Protein AF-V9EJC8-F1 (afdb_monomer)

Solvent-accessible surface area (backbone atoms only — not comparable to full-atom values): 18444 Å² total; per-residue (Å²): 136,86,86,88,84,83,81,80,84,85,77,84,71,70,66,61,58,51,53,52,52,54,53,56,36,59,72,46,42,74,39,63,48,98,80,60,45,46,21,53,34,53,47,94,68,63,47,47,29,44,65,54,53,44,36,78,59,76,54,59,82,74,75,69,57,48,72,72,46,60,92,93,53,52,45,40,56,42,61,79,61,78,44,53,62,68,50,52,50,42,44,35,49,51,37,28,29,92,75,24,74,68,42,87,99,48,36,47,47,54,82,82,51,70,42,26,44,68,45,45,27,62,74,54,67,38,35,48,28,30,32,38,24,64,47,57,99,69,76,84,49,70,74,63,60,65,44,51,34,61,51,52,27,52,45,52,36,63,57,41,56,46,38,46,67,34,63,55,44,86,50,87,60,51,48,53,44,68,45,76,62,73,66,63,69,58,92,88,56,80,65,84,86,52,48,47,98,86,67,41,51,48,72,61,73,51,22,48,47,46,56,37,78,88,78,71,41,68,50,84,42,86,79,28,94,58,87,59,25,47,30,39,40,33,35,28,73,90,44,96,51,57,50,41,32,48,61,30,33,41,35,20,33,65,60,50,65,75,25,62,85,37,76,23,40,24,55,63,51,29,25,50,39,22,14,62,49,50,54,56,41,71,64,65,93,54,42,84,49,71,82,57,59,58,17,27,46,25,77,45,39,30,42,37,56,29,61,38,44,36,54,52,51,47,55,46,47,72,69,48,40,88,79,44,99,113

Secondary structure (DSSP, 8-state):
---PPPPPPPP--HHHHHHHHHHHHHHTTT-B-TT-PBEEEE-TTS-EEES-SEE-PPPPPP---EE-SPTTS---EE-SSSS-HHHHHHHIIIIISTT----TTT---TTS-S-SHHHHHHHTTSEEEEEEEEESSSPPPHHHHHHHHHHHHHHHHHHHTTTTTSTT---SS-EEEEEE---S-STT------B-TTS-B---GGGB--EETTTTEE---TT-SS--BSEEEEEESS-SSEEEETTEEEEEHHHHHHTTTSSEEHHHHHHHHHHTTPPP--SGGGSSSTTPPP-TTSTTS-SS--HHHHHHHHHHHHHHGGGS--

Sequence (326 aa):
MEPVDIIPLASSSSVDEHQQNEQQQQQQQGSKTAGGDVIRFVAEAGQPVVAFTGTNISSAEPTFGQIVSKSGECVVAKPVEYISEEHLDWVWQNRIGPSAKLKKDVNWNVMTNKNFFLDKFVHNNDSINYCVRWDTSTNLKKDIASKFKDVLERHYNKWNKWLEGYNCWPFRKLETSVTVRLDGRVSGQLYERNLDSDGVPQCPVECYRFYDHVNNMWSDTSACESEPFDVSFWLKEDIPYGYGYDWGQEVSLNDTMNNLYDEDILFIGHEIGHGFGLPDFYGLDSKPARDFPNSIMMAYSSSTITASDGWMLRRVLDHVKPRLKI

Mean predicted aligned error: 8.01 Å

Foldseek 3Di:
DDDDDDDDDDDDPPPVVVVVQVVQQVVQQQPADPLGFGFRGADPLGFTFGPALFAQRAADQADLAAFPDDPPAQTHHAHPDQAHPVQLVCCQCAAADPNHDDDPQFGYHLQLFQLFPLNVCLVVVQEFEEEEFEADPDFDDPVLQVLVQVQLQLLVQLLCSLCVSHRPPPDNGHGYHYDYDTQPPPPDDHDPQPADPVRTGDDDPLLEWGQDPVVRGIDDSVVPPDHRGSAYEYEHCPDCAKAAASRYIYGHNVQCVVNSPGSFRLRSSQRSLRSLRRGAQPHDVSGPHSPNGQASSPPSSDSHGHNSSSVSSSSSCVVCVVVSPD

Radius of gyration: 23.22 Å; Cα contacts (8 Å, |Δi|>4): 599; chains: 1; bounding box: 64×88×56 Å

Nearest PDB structures (foldseek):
  7f57-assembly1_D  TM=3.961E-01  e=7.049E+00  Rattus norvegicus
  8sri-assembly1_A  TM=4.183E-01  e=7.505E+00  Salpingoeca rosetta

Structure (mmCIF, N/CA/C/O backbone):
data_AF-V9EJC8-F1
#
_entry.id   AF-V9EJC8-F1
#
loop_
_atom_site.group_PDB
_atom_site.id
_atom_site.type_symbol
_atom_site.label_atom_id
_atom_site.label_alt_id
_atom_site.label_comp_id
_atom_site.label_asym_id
_atom_site.label_entity_id
_atom_site.label_seq_id
_atom_site.pdbx_PDB_ins_code
_atom_site.Cartn_x
_atom_site.Cartn_y
_atom_site.Cartn_z
_atom_site.occupancy
_atom_site.B_iso_or_equiv
_atom_site.auth_seq_id
_atom_site.auth_comp_id
_atom_site.auth_asym_id
_atom_site.auth_atom_id
_atom_site.pdbx_PDB_model_num
ATOM 1 N N . MET A 1 1 ? 38.020 62.247 -24.021 1.00 34.00 1 MET A N 1
ATOM 2 C CA . MET A 1 1 ? 36.732 62.535 -24.678 1.00 34.00 1 MET A CA 1
ATOM 3 C C . MET A 1 1 ? 36.105 61.196 -24.998 1.00 34.00 1 MET A C 1
ATOM 5 O O . MET A 1 1 ? 36.736 60.402 -25.678 1.00 34.00 1 MET A O 1
ATOM 9 N N . GLU A 1 2 ? 34.960 60.943 -24.378 1.00 38.88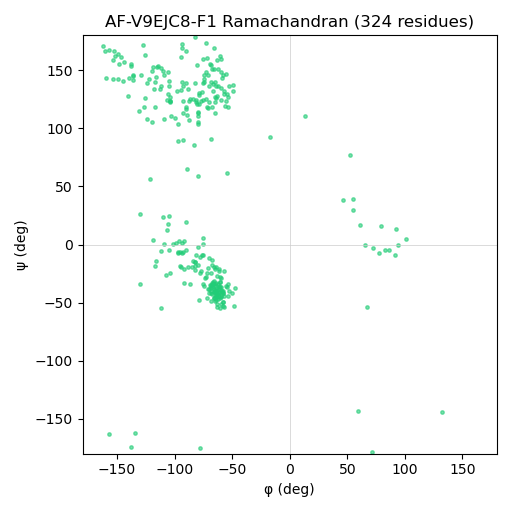 2 GLU A N 1
ATOM 10 C CA . GLU A 1 2 ? 34.064 59.787 -24.548 1.00 38.88 2 GLU A CA 1
ATOM 11 C C . GLU A 1 2 ? 33.523 59.667 -26.001 1.00 38.88 2 GLU A C 1
ATOM 13 O O . GLU A 1 2 ? 33.627 60.657 -26.734 1.00 38.88 2 GLU A O 1
ATOM 18 N N . PRO A 1 3 ? 32.995 58.500 -26.450 1.00 36.31 3 PRO A N 1
ATOM 19 C CA . PRO A 1 3 ? 31.643 58.078 -26.053 1.00 36.31 3 PRO A CA 1
ATOM 20 C C . PRO A 1 3 ? 31.438 56.595 -25.699 1.00 36.31 3 PRO A C 1
ATOM 22 O O . PRO A 1 3 ? 32.122 55.687 -26.163 1.00 36.31 3 PRO A O 1
ATOM 25 N N . VAL A 1 4 ? 30.423 56.436 -24.851 1.00 33.56 4 VAL A N 1
ATOM 26 C CA . VAL A 1 4 ? 29.694 55.243 -24.419 1.00 33.56 4 VAL A CA 1
ATOM 27 C C . VAL A 1 4 ? 28.896 54.648 -25.584 1.00 33.56 4 VAL A C 1
ATOM 29 O O . VAL A 1 4 ? 28.140 55.376 -26.226 1.00 33.56 4 VAL A O 1
ATOM 32 N N . ASP A 1 5 ? 29.001 53.333 -25.802 1.00 31.69 5 ASP A N 1
ATOM 33 C CA . ASP A 1 5 ? 28.103 52.588 -26.692 1.00 31.69 5 ASP A CA 1
ATOM 34 C C . ASP A 1 5 ? 26.940 51.953 -25.916 1.00 31.69 5 ASP A C 1
ATOM 36 O O . ASP A 1 5 ? 27.092 51.337 -24.859 1.00 31.69 5 ASP A O 1
ATOM 40 N N . ILE A 1 6 ? 25.756 52.158 -26.485 1.00 31.88 6 ILE A N 1
ATOM 41 C CA . ILE A 1 6 ? 24.424 51.814 -25.997 1.00 31.88 6 ILE A CA 1
ATOM 42 C C . ILE A 1 6 ? 24.143 50.335 -26.302 1.00 31.88 6 ILE A C 1
ATOM 44 O O . ILE A 1 6 ? 24.146 49.932 -27.463 1.00 31.88 6 ILE A O 1
ATOM 48 N N . ILE A 1 7 ? 23.833 49.530 -25.281 1.00 32.72 7 ILE A N 1
ATOM 49 C CA . ILE A 1 7 ? 23.243 48.193 -25.464 1.00 32.72 7 ILE A CA 1
ATOM 50 C C . ILE A 1 7 ? 21.728 48.370 -25.678 1.00 32.72 7 ILE A C 1
ATOM 52 O O . ILE A 1 7 ? 21.075 48.974 -24.821 1.00 32.72 7 ILE A O 1
ATOM 56 N N . PRO A 1 8 ? 21.135 47.871 -26.779 1.00 29.77 8 PRO A N 1
ATOM 57 C CA . PRO A 1 8 ? 19.694 47.937 -26.980 1.00 29.77 8 PRO A CA 1
ATOM 58 C C . PRO A 1 8 ? 18.970 46.926 -26.079 1.00 29.77 8 PRO A C 1
ATOM 60 O O . PRO A 1 8 ? 19.440 45.811 -25.854 1.00 29.77 8 PRO A O 1
ATOM 63 N N . LEU A 1 9 ? 17.806 47.343 -25.571 1.00 32.06 9 LEU A N 1
ATOM 64 C CA . LEU A 1 9 ? 16.879 46.524 -24.793 1.00 32.06 9 LEU A CA 1
ATOM 65 C C . LEU A 1 9 ? 16.517 45.231 -25.543 1.00 32.06 9 LEU A C 1
ATOM 67 O O . LEU A 1 9 ? 16.009 45.283 -26.663 1.00 32.06 9 LEU A O 1
ATOM 71 N N . ALA A 1 10 ? 16.694 44.085 -24.883 1.00 33.41 10 ALA A N 1
ATOM 72 C CA . ALA A 1 10 ? 16.081 42.830 -25.299 1.00 33.41 10 ALA A CA 1
ATOM 73 C C . ALA A 1 10 ? 14.566 42.890 -25.042 1.00 33.41 10 ALA A C 1
ATOM 75 O O . ALA A 1 10 ? 14.113 43.040 -23.906 1.00 33.41 10 ALA A O 1
ATOM 76 N N . SER A 1 11 ? 13.788 42.795 -26.119 1.00 33.53 11 SER A N 1
ATOM 77 C CA . SER A 1 11 ? 12.335 42.657 -26.103 1.00 33.53 11 SER A CA 1
ATOM 78 C C . SER A 1 11 ? 11.918 41.236 -25.707 1.00 33.53 11 SER A C 1
ATOM 80 O O . SER A 1 11 ? 12.331 40.271 -26.342 1.00 33.53 11 SER A O 1
ATOM 82 N N . SER A 1 12 ? 11.087 41.168 -24.665 1.00 48.06 12 SER A N 1
ATOM 83 C CA . SER A 1 12 ? 10.089 40.145 -24.304 1.00 48.06 12 SER A CA 1
ATOM 84 C C . SER A 1 12 ? 10.114 38.788 -25.034 1.00 48.06 12 SER A C 1
ATOM 86 O O . SER A 1 12 ? 9.647 38.687 -26.166 1.00 48.06 12 SER A O 1
ATOM 88 N N . SER A 1 13 ? 10.488 37.726 -24.312 1.00 46.38 13 SER A N 1
ATOM 89 C CA . SER A 1 13 ? 10.201 36.321 -24.664 1.00 46.38 13 SER A CA 1
ATOM 90 C C . SER A 1 13 ? 9.352 35.580 -23.616 1.00 46.38 13 SER A C 1
ATOM 92 O O . SER A 1 13 ? 9.096 34.393 -23.762 1.00 46.38 13 SER A O 1
ATOM 94 N N . SER A 1 14 ? 8.894 36.248 -22.551 1.00 48.78 14 SER A N 1
ATOM 95 C CA . SER A 1 14 ? 8.219 35.585 -21.422 1.00 48.78 14 SER A CA 1
ATOM 96 C C . SER A 1 14 ? 6.718 35.335 -21.616 1.00 48.78 14 SER A C 1
ATOM 98 O O . SER A 1 14 ? 6.125 34.583 -20.849 1.00 48.78 14 SER A O 1
ATOM 100 N N . VAL A 1 15 ? 6.084 35.965 -22.610 1.00 43.16 15 VAL A N 1
ATOM 101 C CA . VAL A 1 15 ? 4.629 35.854 -22.832 1.00 43.16 15 VAL A CA 1
ATOM 102 C C . VAL A 1 15 ? 4.281 34.639 -23.706 1.00 43.16 15 VAL A C 1
ATOM 104 O O . VAL A 1 15 ? 3.277 33.979 -23.447 1.00 43.16 15 VAL A O 1
ATOM 107 N N . ASP A 1 16 ? 5.134 34.286 -24.673 1.00 45.59 16 ASP A N 1
ATOM 108 C CA . ASP A 1 16 ? 4.898 33.158 -25.591 1.00 45.59 16 ASP A CA 1
ATOM 109 C C . ASP A 1 16 ? 5.103 31.786 -24.925 1.00 45.59 16 ASP A C 1
ATOM 111 O O . ASP A 1 16 ? 4.341 30.857 -25.188 1.00 45.59 16 ASP A O 1
ATOM 115 N N . GLU A 1 17 ? 6.070 31.645 -24.010 1.00 43.78 17 GLU A N 1
ATOM 116 C CA . GLU A 1 17 ? 6.277 30.391 -23.261 1.00 43.78 17 GLU A CA 1
ATOM 117 C C . GLU A 1 17 ? 5.132 30.106 -22.278 1.00 43.78 17 GLU A C 1
ATOM 119 O O . GLU A 1 17 ? 4.721 28.956 -22.114 1.00 43.78 17 GLU A O 1
ATOM 124 N N . HIS A 1 18 ? 4.566 31.145 -21.654 1.00 40.56 18 HIS A N 1
ATOM 125 C CA . HIS A 1 18 ? 3.390 30.997 -20.793 1.00 40.56 18 HIS A CA 1
ATOM 126 C C . HIS A 1 18 ? 2.145 30.591 -21.590 1.00 40.56 18 HIS A C 1
ATOM 128 O O . HIS A 1 18 ? 1.444 29.667 -21.183 1.00 40.56 18 HIS A O 1
ATOM 134 N N . GLN A 1 19 ? 1.910 31.193 -22.760 1.00 40.31 19 GLN A N 1
ATOM 135 C CA . GLN A 1 19 ? 0.769 30.827 -23.606 1.00 40.31 19 GLN A CA 1
ATOM 136 C C . GLN A 1 19 ? 0.901 29.421 -24.211 1.00 40.31 19 GLN A C 1
ATOM 138 O O . GLN A 1 19 ? -0.100 28.712 -24.325 1.00 40.31 19 GLN A O 1
ATOM 143 N N . GLN A 1 20 ? 2.114 28.974 -24.552 1.00 48.09 20 GLN A N 1
ATOM 144 C CA . GLN A 1 20 ? 2.349 27.600 -25.014 1.00 48.09 20 GLN A CA 1
ATOM 145 C C . GLN A 1 20 ? 2.141 26.563 -23.899 1.00 48.09 20 GLN A C 1
ATOM 147 O O . GLN A 1 20 ? 1.537 25.517 -24.150 1.00 48.09 20 GLN A O 1
ATOM 152 N N . ASN A 1 21 ? 2.571 26.860 -22.667 1.00 51.91 21 ASN A N 1
ATOM 153 C CA . ASN A 1 21 ? 2.316 25.997 -21.509 1.00 51.91 21 ASN A CA 1
ATOM 154 C C . ASN A 1 21 ? 0.822 25.920 -21.158 1.00 51.91 21 ASN A C 1
ATOM 156 O O . ASN A 1 21 ? 0.318 24.830 -20.887 1.00 51.91 21 ASN A O 1
ATOM 160 N N . GLU A 1 22 ? 0.090 27.035 -21.217 1.00 51.16 22 GLU A N 1
ATOM 161 C CA . GLU A 1 22 ? -1.363 27.045 -20.994 1.00 51.16 22 GLU A CA 1
ATOM 162 C C . GLU A 1 22 ? -2.122 26.263 -22.082 1.00 51.16 22 GLU A C 1
ATOM 164 O O . GLU A 1 22 ? -3.050 25.512 -21.773 1.00 51.16 22 GLU A O 1
ATOM 169 N N . GLN A 1 23 ? -1.698 26.359 -23.349 1.00 49.50 23 GLN A N 1
ATOM 170 C CA . GLN A 1 23 ? -2.295 25.596 -24.452 1.00 49.50 23 GLN A CA 1
ATOM 171 C C . GLN A 1 23 ? -2.021 24.085 -24.356 1.00 49.50 23 GLN A C 1
ATOM 173 O O . GLN A 1 23 ? -2.919 23.291 -24.645 1.00 49.50 23 GLN A O 1
ATOM 178 N N . GLN A 1 24 ? -0.830 23.659 -23.915 1.00 52.34 24 GLN A N 1
ATOM 179 C CA . GLN A 1 24 ? -0.533 22.236 -23.682 1.00 52.34 24 GLN A CA 1
ATOM 180 C C . GLN A 1 24 ? -1.281 21.671 -22.464 1.00 52.34 24 GLN A C 1
ATOM 182 O O . GLN A 1 24 ? -1.778 20.544 -22.529 1.00 52.34 24 GLN A O 1
ATOM 187 N N . GLN A 1 25 ? -1.423 22.447 -21.382 1.00 51.88 25 GLN A N 1
ATOM 188 C CA . GLN A 1 25 ? -2.207 22.044 -20.206 1.00 51.88 25 GLN A CA 1
ATOM 189 C C . GLN A 1 25 ? -3.703 21.888 -20.531 1.00 51.88 25 GLN A C 1
ATOM 191 O O . GLN A 1 25 ? -4.339 20.961 -20.028 1.00 51.88 25 GLN A O 1
ATOM 196 N N . GLN A 1 26 ? -4.256 22.730 -21.413 1.00 52.94 26 GLN A N 1
ATOM 197 C CA . GLN A 1 26 ? -5.648 22.621 -21.870 1.00 52.94 26 GLN A CA 1
ATOM 198 C C . GLN A 1 26 ? -5.887 21.455 -22.848 1.00 52.94 26 GLN A C 1
ATOM 200 O O . GLN A 1 26 ? -6.980 20.895 -22.862 1.00 52.94 26 GLN A O 1
ATOM 205 N N . GLN A 1 27 ? -4.891 21.039 -23.642 1.00 55.03 27 GLN A N 1
ATOM 206 C CA . GLN A 1 27 ? -5.069 19.992 -24.663 1.00 55.03 27 GLN A CA 1
ATOM 207 C C . GLN A 1 27 ? -5.252 18.567 -24.112 1.00 55.03 27 GLN A C 1
ATOM 209 O O . GLN A 1 27 ? -5.787 17.718 -24.824 1.00 55.03 27 GLN A O 1
ATOM 214 N N . GLN A 1 28 ? -4.841 18.281 -22.872 1.00 60.81 28 GLN A N 1
ATOM 215 C CA . GLN A 1 28 ? -4.972 16.938 -22.275 1.00 60.81 28 GLN A CA 1
ATOM 216 C C . GLN A 1 28 ? -6.094 16.818 -21.236 1.00 60.81 28 GLN A C 1
ATOM 218 O O . GLN A 1 28 ? -6.375 15.716 -20.757 1.00 60.81 28 GLN A O 1
ATOM 223 N N . GLN A 1 29 ? -6.772 17.914 -20.900 1.00 72.06 29 GLN A N 1
ATOM 224 C CA . GLN A 1 29 ? -7.899 17.885 -19.975 1.00 72.06 29 GLN A CA 1
ATOM 225 C C . GLN A 1 29 ? -9.058 17.060 -20.562 1.00 72.06 29 GLN A C 1
ATOM 227 O O . GLN A 1 29 ? -9.502 17.287 -21.684 1.00 72.06 29 GLN A O 1
ATOM 232 N N . GLY A 1 30 ? -9.537 16.070 -19.807 1.00 80.88 30 GLY A N 1
ATOM 233 C CA . GLY A 1 30 ? -10.576 15.132 -20.246 1.00 80.88 30 GLY A CA 1
ATOM 234 C C . GLY A 1 30 ? -10.072 13.949 -21.085 1.00 80.88 30 GLY A C 1
ATOM 235 O O . GLY A 1 30 ? -10.861 13.051 -21.385 1.00 80.88 30 GLY A O 1
ATOM 236 N N . SER A 1 31 ? -8.779 13.904 -21.432 1.00 90.94 31 SER A N 1
ATOM 237 C CA . SER A 1 31 ? -8.149 12.706 -22.006 1.00 90.94 31 SER A CA 1
ATOM 238 C C . SER A 1 31 ? -7.963 11.612 -20.943 1.00 90.94 31 SER A C 1
ATOM 240 O O . SER A 1 31 ? -8.262 11.831 -19.766 1.00 90.94 31 SER A O 1
ATOM 242 N N . LYS A 1 32 ? -7.519 10.414 -21.346 1.00 93.56 32 LYS A N 1
ATOM 243 C CA . LYS A 1 32 ? -7.333 9.279 -20.433 1.00 93.56 32 LYS A CA 1
ATOM 244 C C . LYS A 1 32 ? -5.874 8.847 -20.325 1.00 93.56 32 LYS A C 1
ATOM 246 O O . LYS A 1 32 ? -5.165 8.847 -21.330 1.00 93.56 32 LYS A O 1
ATOM 251 N N . THR A 1 33 ? -5.450 8.432 -19.131 1.00 92.12 33 THR A N 1
ATOM 252 C CA . THR A 1 33 ? -4.181 7.710 -18.937 1.00 92.12 33 THR A CA 1
ATOM 253 C C . THR A 1 33 ? -4.240 6.341 -19.627 1.00 92.12 33 THR A C 1
ATOM 255 O O . THR A 1 33 ? -5.313 5.866 -20.008 1.00 92.12 33 THR A O 1
ATOM 258 N N . ALA A 1 34 ? -3.098 5.655 -19.742 1.00 87.25 34 ALA A N 1
ATOM 259 C CA . ALA A 1 34 ? -3.071 4.261 -20.196 1.00 87.25 34 ALA A CA 1
ATOM 260 C C . ALA A 1 34 ? -3.884 3.322 -19.279 1.00 87.25 34 ALA A C 1
ATOM 262 O O . ALA A 1 34 ? -4.443 2.340 -19.757 1.00 87.25 34 ALA A O 1
ATOM 263 N N . GLY A 1 35 ? -3.987 3.657 -17.986 1.00 87.75 35 GLY A N 1
ATOM 264 C CA . GLY A 1 35 ? -4.845 2.967 -17.019 1.00 87.75 35 GLY A CA 1
ATOM 265 C C . GLY A 1 35 ? -6.331 3.301 -17.166 1.00 87.75 35 GLY A C 1
ATOM 266 O O . GLY A 1 35 ? -7.165 2.636 -16.574 1.00 87.75 35 GLY A O 1
ATOM 267 N N . GLY A 1 36 ? -6.690 4.292 -17.987 1.00 93.50 36 GLY A N 1
ATOM 268 C CA . GLY A 1 36 ? -8.073 4.692 -18.240 1.00 93.50 36 GLY A CA 1
ATOM 269 C C . GLY A 1 36 ? -8.583 5.827 -17.352 1.00 93.50 36 GLY A C 1
ATOM 270 O O . GLY A 1 36 ? -9.729 6.251 -17.543 1.00 93.50 36 GLY A O 1
ATOM 271 N N . ASP A 1 37 ? -7.763 6.345 -16.432 1.00 95.81 37 ASP A N 1
ATOM 272 C CA . ASP A 1 37 ? -8.121 7.477 -15.576 1.00 95.81 37 ASP A CA 1
ATOM 273 C C . ASP A 1 37 ? -8.386 8.719 -16.413 1.00 95.81 37 ASP A C 1
ATOM 275 O O . ASP A 1 37 ? -7.601 9.056 -17.297 1.00 95.81 37 ASP A O 1
ATOM 279 N N . VAL A 1 38 ? -9.450 9.450 -16.092 1.00 95.69 38 VAL A N 1
ATOM 280 C CA . VAL A 1 38 ? -9.694 10.758 -16.703 1.00 95.69 38 VAL A CA 1
ATOM 281 C C . VAL A 1 38 ? -8.697 11.768 -16.141 1.00 95.69 38 VAL A C 1
ATOM 283 O O . VAL A 1 38 ? -8.612 11.960 -14.929 1.00 95.69 38 VAL A O 1
ATOM 286 N N . ILE A 1 39 ? -7.968 12.439 -17.027 1.00 95.44 39 ILE A N 1
ATOM 287 C CA . ILE A 1 39 ? -6.964 13.443 -16.684 1.00 95.44 39 ILE A CA 1
ATOM 288 C C . ILE A 1 39 ? -7.654 14.791 -16.463 1.00 95.44 39 ILE A C 1
ATOM 290 O O . ILE A 1 39 ? -8.361 15.303 -17.335 1.00 95.44 39 ILE A O 1
ATOM 294 N N . ARG A 1 40 ? -7.429 15.393 -15.294 1.00 94.94 40 ARG A N 1
ATOM 295 C CA . ARG A 1 40 ? -7.863 16.756 -14.968 1.00 94.94 40 ARG A CA 1
ATOM 296 C C . ARG A 1 40 ? -6.937 17.795 -15.581 1.00 94.94 40 ARG A C 1
ATOM 298 O O . ARG A 1 40 ? -7.417 18.763 -16.155 1.00 94.94 40 ARG A O 1
ATOM 305 N N . PHE A 1 41 ? -5.634 17.607 -15.416 1.00 93.44 41 PHE A N 1
ATOM 306 C CA . PHE A 1 41 ? -4.576 18.429 -16.001 1.00 93.44 41 PHE A CA 1
ATOM 307 C C . PHE A 1 41 ? -3.250 17.661 -15.956 1.00 93.44 41 PHE A C 1
ATOM 309 O O . PHE A 1 41 ? -3.156 16.615 -15.315 1.00 93.44 41 PHE A O 1
ATOM 316 N N . VAL A 1 42 ? -2.221 18.183 -16.618 1.00 89.06 42 VAL A N 1
ATOM 317 C CA . VAL A 1 42 ? -0.845 17.681 -16.509 1.00 89.06 42 VAL A CA 1
ATOM 318 C C . VAL A 1 42 ? -0.042 18.681 -15.696 1.00 89.06 42 VAL A C 1
ATOM 320 O O . VAL A 1 42 ? -0.022 19.871 -16.008 1.00 89.06 42 VAL A O 1
ATOM 323 N N . ALA A 1 43 ? 0.583 18.213 -14.625 1.00 86.69 43 ALA A N 1
ATOM 324 C CA . ALA A 1 43 ? 1.413 19.050 -13.778 1.00 86.69 43 ALA A CA 1
ATOM 325 C C . ALA A 1 43 ? 2.728 19.423 -14.483 1.00 86.69 43 ALA A C 1
ATOM 327 O O . ALA A 1 43 ? 3.179 18.738 -15.398 1.00 86.69 43 ALA A O 1
ATOM 328 N N . GLU A 1 44 ? 3.392 20.482 -14.017 1.00 81.38 44 GLU A N 1
ATOM 329 C CA . GLU A 1 44 ? 4.622 21.015 -14.629 1.00 81.38 44 GLU A CA 1
ATOM 330 C C . GLU A 1 44 ? 5.740 19.967 -14.775 1.00 81.38 44 GLU A C 1
ATOM 332 O O . GLU A 1 44 ? 6.455 19.930 -15.779 1.00 81.38 44 GLU A O 1
ATOM 337 N N . ALA A 1 45 ? 5.844 19.058 -13.804 1.00 79.19 45 ALA A N 1
ATOM 338 C CA . ALA A 1 45 ? 6.797 17.951 -13.814 1.00 79.19 45 ALA A CA 1
ATOM 339 C C . ALA A 1 45 ? 6.416 16.803 -14.779 1.00 79.19 45 ALA A C 1
ATOM 341 O O . ALA A 1 45 ? 7.123 15.802 -14.841 1.00 79.19 45 ALA A O 1
ATOM 342 N N . GLY A 1 46 ? 5.351 16.958 -15.572 1.00 80.69 46 GLY A N 1
ATOM 343 C CA . GLY A 1 46 ? 4.949 16.053 -16.651 1.00 80.69 46 GLY A CA 1
ATOM 344 C C . GLY A 1 46 ? 3.969 14.953 -16.248 1.00 80.69 46 GLY A C 1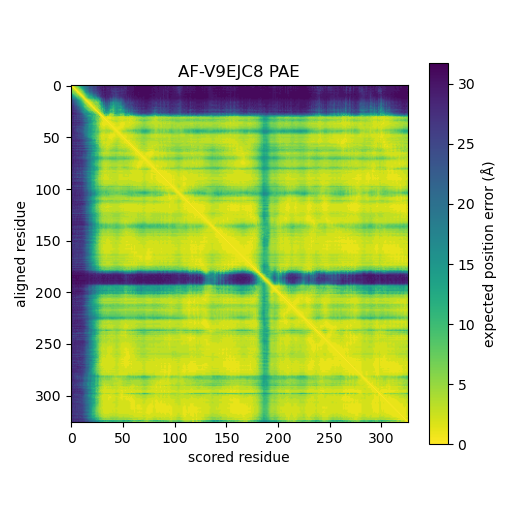
ATOM 345 O O . GLY A 1 46 ? 3.441 14.284 -17.131 1.00 80.69 46 GLY A O 1
ATOM 346 N N . GLN A 1 47 ? 3.689 14.770 -14.953 1.00 87.50 47 GLN A N 1
ATOM 347 C CA . GLN A 1 47 ? 2.714 13.768 -14.523 1.00 87.50 47 GLN A CA 1
ATOM 348 C C . GLN A 1 47 ? 1.269 14.211 -14.794 1.00 87.50 47 GLN A C 1
ATOM 350 O O . GLN A 1 47 ? 0.931 15.375 -14.542 1.00 87.50 47 GLN A O 1
ATOM 355 N N . PRO A 1 48 ? 0.388 13.301 -15.245 1.00 91.75 48 PRO A N 1
ATOM 356 C CA . PRO A 1 48 ? -1.038 13.568 -15.233 1.00 91.75 48 PRO A CA 1
ATOM 357 C C . PRO A 1 48 ? -1.533 13.690 -13.791 1.00 91.75 48 PRO A C 1
ATOM 359 O O . PRO A 1 48 ? -0.986 13.084 -12.873 1.00 91.75 48 PRO A O 1
ATOM 362 N N . VAL A 1 49 ? -2.582 14.478 -13.608 1.00 93.88 49 VAL A N 1
ATOM 363 C CA . VAL A 1 49 ? -3.348 14.576 -12.369 1.00 93.88 49 VAL A CA 1
ATOM 364 C C . VAL A 1 49 ? -4.759 14.112 -12.685 1.00 93.88 49 VAL A C 1
ATOM 366 O O . VAL A 1 49 ? -5.427 14.700 -13.538 1.00 93.88 49 VAL A O 1
ATOM 369 N N . VAL A 1 50 ? -5.205 13.040 -12.036 1.00 95.56 50 VAL A N 1
ATOM 370 C CA . VAL A 1 50 ? -6.522 12.436 -12.252 1.00 95.56 50 VAL A CA 1
ATOM 371 C C . VAL A 1 50 ? -7.649 13.355 -11.779 1.00 95.56 50 VAL A C 1
ATOM 373 O O . VAL A 1 50 ? -7.493 14.172 -10.870 1.00 95.56 50 VAL A O 1
ATOM 376 N N . ALA A 1 51 ? -8.807 13.238 -12.423 1.00 95.25 51 ALA A N 1
ATOM 377 C CA . ALA A 1 51 ? -9.998 14.022 -12.105 1.00 95.25 51 ALA A CA 1
ATOM 378 C C . ALA A 1 51 ? -10.750 13.523 -10.868 1.00 95.25 51 ALA A C 1
ATOM 380 O O . ALA A 1 51 ? -11.446 14.317 -10.236 1.00 95.25 51 ALA A O 1
ATOM 381 N N . PHE A 1 52 ? -10.595 12.244 -10.524 1.00 95.25 52 PHE A N 1
ATOM 382 C CA . PHE A 1 52 ? -11.330 11.581 -9.453 1.00 95.25 52 PHE A CA 1
ATOM 383 C C . PHE A 1 52 ? -10.392 10.714 -8.617 1.00 95.25 52 PHE A C 1
ATOM 385 O O . PHE A 1 52 ? -9.448 10.128 -9.144 1.00 95.25 52 PHE A O 1
ATOM 392 N N . THR A 1 53 ? -10.663 10.646 -7.318 1.00 95.62 53 THR A N 1
ATOM 393 C CA . THR A 1 53 ? -9.933 9.816 -6.351 1.00 95.62 53 THR A CA 1
ATOM 394 C C . THR A 1 53 ? -10.610 8.465 -6.112 1.00 95.62 53 THR A C 1
ATOM 396 O O . THR A 1 53 ? -9.944 7.542 -5.657 1.00 95.62 53 THR A O 1
ATOM 399 N N . GLY A 1 54 ? -11.895 8.331 -6.459 1.00 96.88 54 GLY A N 1
ATOM 400 C CA . GLY A 1 54 ? -12.628 7.065 -6.523 1.00 96.88 54 GLY A CA 1
ATOM 401 C C . GLY A 1 54 ? -12.850 6.605 -7.961 1.00 96.88 54 GLY A C 1
ATOM 402 O O . GLY A 1 54 ? -13.103 7.428 -8.850 1.00 96.88 54 GLY A O 1
ATOM 403 N N . THR A 1 55 ? -12.738 5.299 -8.212 1.00 96.94 55 THR A N 1
ATOM 404 C CA . THR A 1 55 ? -12.980 4.723 -9.541 1.00 96.94 55 THR A CA 1
ATOM 405 C C . THR A 1 55 ? -13.417 3.256 -9.501 1.00 96.94 55 THR A C 1
ATOM 407 O O . THR A 1 55 ? -13.138 2.526 -8.556 1.00 96.94 55 THR A O 1
ATOM 410 N N . ASN A 1 56 ? -14.062 2.805 -10.580 1.00 97.06 56 ASN A N 1
ATOM 411 C CA . ASN A 1 56 ? -14.375 1.392 -10.846 1.00 97.06 56 ASN A CA 1
ATOM 412 C C . ASN A 1 56 ? -13.550 0.835 -12.020 1.00 97.06 56 ASN A C 1
ATOM 414 O O . ASN A 1 56 ? -13.973 -0.075 -12.730 1.00 97.06 56 ASN A O 1
ATOM 418 N N . ILE A 1 57 ? -12.407 1.464 -12.291 1.00 95.44 57 ILE A N 1
ATOM 419 C CA . ILE A 1 57 ? -11.412 0.972 -13.239 1.00 95.44 57 ILE A CA 1
ATOM 420 C C . ILE A 1 57 ? -10.613 -0.118 -12.532 1.00 95.44 57 ILE A C 1
ATOM 422 O O . ILE A 1 57 ? -10.103 0.108 -11.444 1.00 95.44 57 ILE A O 1
ATOM 426 N N . SER A 1 58 ? -10.448 -1.276 -13.162 1.00 94.94 58 SER A N 1
ATOM 427 C CA . SER A 1 58 ? -9.624 -2.339 -12.590 1.00 94.94 58 SER A CA 1
ATOM 428 C C . SER A 1 58 ? -8.140 -1.957 -12.570 1.00 94.94 58 SER A C 1
ATOM 430 O O . SER A 1 58 ? -7.613 -1.408 -13.539 1.00 94.94 58 SER A O 1
ATOM 432 N N . SER A 1 59 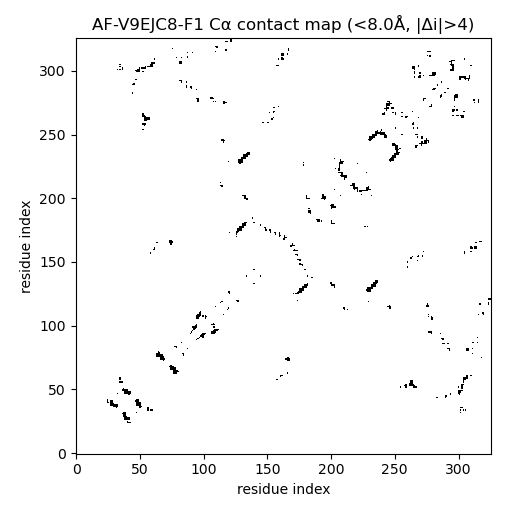? -7.452 -2.307 -11.480 1.00 94.81 59 SER A N 1
ATOM 433 C CA . SER A 1 59 ? -5.989 -2.202 -11.381 1.00 94.81 59 SER A CA 1
ATOM 434 C C . SER A 1 59 ? -5.277 -3.051 -12.443 1.00 94.81 59 SER A C 1
ATOM 436 O O . SER A 1 59 ? -5.845 -4.000 -12.987 1.00 94.81 59 SER A O 1
ATOM 438 N N . ALA A 1 60 ? -4.012 -2.729 -12.719 1.00 93.06 60 ALA A N 1
ATOM 439 C CA . ALA A 1 60 ? -3.223 -3.445 -13.717 1.00 93.06 60 ALA A CA 1
ATOM 440 C C . ALA A 1 60 ? -3.076 -4.938 -13.370 1.00 93.06 60 ALA A C 1
ATOM 442 O O . ALA A 1 60 ? -2.742 -5.296 -12.238 1.00 93.06 60 ALA A O 1
ATOM 443 N N . GLU A 1 61 ? -3.275 -5.807 -14.364 1.00 92.62 61 GLU A N 1
ATOM 444 C CA . GLU A 1 61 ? -3.089 -7.249 -14.197 1.00 92.62 61 GLU A CA 1
ATOM 445 C C . GLU A 1 61 ? -1.590 -7.615 -14.258 1.00 92.62 61 GLU A C 1
ATOM 447 O O . GLU A 1 61 ? -0.900 -7.215 -15.204 1.00 92.62 61 GLU A O 1
ATOM 452 N N . PRO A 1 62 ? -1.051 -8.360 -13.272 1.00 93.94 62 PRO A N 1
ATOM 453 C CA . PRO A 1 62 ? 0.377 -8.650 -13.204 1.00 93.94 62 PRO A CA 1
ATOM 454 C C . PRO A 1 62 ? 0.885 -9.537 -14.344 1.00 93.94 62 PRO A C 1
ATOM 456 O O . PRO A 1 62 ? 0.319 -10.587 -14.647 1.00 93.94 62 PRO A O 1
ATOM 459 N N . THR A 1 63 ? 2.053 -9.193 -14.888 1.00 91.94 63 THR A N 1
ATOM 460 C CA . THR A 1 63 ? 2.858 -10.090 -15.732 1.00 91.94 63 THR A CA 1
ATOM 461 C C . THR A 1 63 ? 4.139 -10.475 -14.996 1.00 91.94 63 THR A C 1
ATOM 463 O O . THR A 1 63 ? 4.626 -9.729 -14.144 1.00 91.94 63 THR A O 1
ATOM 466 N N . PHE A 1 64 ? 4.708 -11.652 -15.273 1.00 91.94 64 PHE A N 1
ATOM 467 C CA . PHE A 1 64 ? 5.999 -12.042 -14.688 1.00 91.94 64 PHE A CA 1
ATOM 468 C C . PHE A 1 64 ? 7.192 -11.380 -15.383 1.00 91.94 64 PHE A C 1
ATOM 470 O O . PHE A 1 64 ? 8.284 -11.453 -14.851 1.00 91.94 64 PHE A O 1
ATOM 477 N N . GLY A 1 65 ? 7.026 -10.724 -16.533 1.00 94.75 65 GLY A N 1
ATOM 478 C CA . GLY A 1 65 ? 8.156 -10.195 -17.300 1.00 94.75 65 GLY A CA 1
ATOM 479 C C . GLY A 1 65 ? 9.149 -11.290 -17.719 1.00 94.75 65 GLY A C 1
ATOM 480 O O . GLY A 1 65 ? 8.756 -12.411 -18.047 1.00 94.75 65 GLY A O 1
ATOM 481 N N . GLN A 1 66 ? 10.444 -10.972 -17.718 1.00 97.12 66 GLN A N 1
ATOM 482 C CA . GLN A 1 66 ? 11.506 -11.922 -18.049 1.00 97.12 66 GLN A CA 1
ATOM 483 C C . GLN A 1 66 ? 11.944 -12.685 -16.797 1.00 97.12 66 GLN A C 1
ATOM 485 O O . GLN A 1 66 ? 12.648 -12.135 -15.952 1.00 97.12 66 GLN A O 1
ATOM 490 N N . ILE A 1 67 ? 11.576 -13.964 -16.696 1.00 97.56 67 ILE A N 1
ATOM 491 C CA . ILE A 1 67 ? 12.030 -14.846 -15.611 1.00 97.56 67 ILE A CA 1
ATOM 492 C C . ILE A 1 67 ? 13.553 -15.019 -15.690 1.00 97.56 67 ILE A C 1
ATOM 494 O O . ILE A 1 67 ? 14.089 -15.383 -16.737 1.00 97.56 67 ILE A O 1
ATOM 498 N N . VAL A 1 68 ? 14.237 -14.771 -14.571 1.00 97.12 68 VAL A N 1
ATOM 499 C CA . VAL A 1 68 ? 15.700 -14.891 -14.432 1.00 97.12 68 VAL A CA 1
ATOM 500 C C . VAL A 1 68 ? 16.131 -15.963 -13.428 1.00 97.12 68 VAL A C 1
ATOM 502 O O . VAL A 1 68 ? 17.298 -16.349 -13.411 1.00 97.12 68 VAL A O 1
ATOM 505 N N . SER A 1 69 ? 15.210 -16.458 -12.599 1.00 97.38 69 SER A N 1
ATOM 506 C CA . SER A 1 69 ? 15.448 -17.594 -11.703 1.00 97.38 69 SER A CA 1
ATOM 507 C C . SER A 1 69 ? 15.628 -18.903 -12.476 1.00 97.38 69 SER A C 1
ATOM 509 O O . SER A 1 69 ? 15.089 -19.074 -13.575 1.00 97.38 69 SER A O 1
ATOM 511 N N . LYS A 1 70 ? 16.346 -19.871 -11.895 1.00 96.81 70 LYS A N 1
ATOM 512 C CA . LYS A 1 70 ? 16.504 -21.192 -12.520 1.00 96.81 70 LYS A CA 1
ATOM 513 C C . LYS A 1 70 ? 15.228 -22.019 -12.372 1.00 96.81 70 LYS A C 1
ATOM 515 O O . LYS A 1 70 ? 14.404 -21.793 -11.489 1.00 96.81 70 LYS A O 1
ATOM 520 N N . SER A 1 71 ? 15.083 -23.029 -13.228 1.00 94.75 71 SER A N 1
ATOM 521 C CA . SER A 1 71 ? 13.992 -24.001 -13.113 1.00 94.75 71 SER A CA 1
ATOM 522 C C . SER A 1 71 ? 14.015 -24.687 -11.743 1.00 94.75 71 SER A C 1
ATOM 524 O O . SER A 1 71 ? 15.048 -25.218 -11.340 1.00 94.75 71 SER A O 1
ATOM 526 N N . GLY A 1 72 ? 12.867 -24.717 -11.063 1.00 93.69 72 GLY A N 1
ATOM 527 C CA . GLY A 1 72 ? 12.716 -25.311 -9.729 1.00 93.69 72 GLY A CA 1
ATOM 528 C C . GLY A 1 72 ? 13.041 -24.371 -8.562 1.00 93.69 72 GLY A C 1
ATOM 529 O O . GLY A 1 72 ? 12.828 -24.757 -7.417 1.00 93.69 72 GLY A O 1
ATOM 530 N N . GLU A 1 73 ? 13.516 -23.152 -8.829 1.00 95.88 73 GLU A N 1
ATOM 531 C CA . GLU A 1 73 ? 13.689 -22.103 -7.820 1.00 95.88 73 GLU A CA 1
ATOM 532 C C . GLU A 1 73 ? 12.451 -21.190 -7.752 1.00 95.88 73 GLU A C 1
ATOM 534 O O . GLU A 1 73 ? 11.567 -21.229 -8.612 1.00 95.88 73 GLU A O 1
ATOM 539 N N . CYS A 1 74 ? 12.394 -20.344 -6.722 1.00 96.81 74 CYS A N 1
ATOM 540 C CA . CYS A 1 74 ? 11.391 -19.289 -6.618 1.00 96.81 74 CYS A CA 1
ATOM 541 C C . CYS A 1 74 ? 11.448 -18.362 -7.833 1.00 96.81 74 CYS A C 1
ATOM 543 O O . CYS A 1 74 ? 12.528 -17.893 -8.189 1.00 96.81 74 CYS A O 1
ATOM 545 N N . VAL A 1 75 ? 10.292 -18.065 -8.435 1.00 96.88 75 VAL A N 1
ATOM 546 C CA . VAL A 1 75 ? 10.222 -17.224 -9.636 1.00 96.88 75 VAL A CA 1
ATOM 547 C C . VAL A 1 75 ? 10.673 -15.806 -9.311 1.00 96.88 75 VAL A C 1
ATOM 549 O O . VAL A 1 75 ? 9.988 -15.089 -8.594 1.00 96.88 75 VAL A O 1
ATOM 552 N N . VAL A 1 76 ? 11.802 -15.389 -9.866 1.00 97.12 76 VAL A N 1
ATOM 553 C CA . VAL A 1 76 ? 12.279 -14.001 -9.818 1.00 97.12 76 VAL A CA 1
ATOM 554 C C . VAL A 1 76 ? 12.446 -13.529 -11.248 1.00 97.12 76 VAL A C 1
ATOM 556 O O . VAL A 1 76 ? 12.837 -14.307 -12.126 1.00 97.12 76 VAL A O 1
ATOM 559 N N . ALA A 1 77 ? 12.117 -12.269 -11.502 1.00 97.06 77 ALA A N 1
ATOM 560 C CA . ALA A 1 77 ? 12.026 -11.763 -12.856 1.00 97.06 77 ALA A CA 1
ATOM 561 C C . ALA A 1 77 ? 12.371 -10.282 -12.964 1.00 97.06 77 ALA A C 1
ATOM 563 O O . ALA A 1 77 ? 12.393 -9.553 -11.976 1.00 97.06 77 ALA A O 1
ATOM 564 N N . LYS A 1 78 ? 12.626 -9.851 -14.198 1.00 97.00 78 LYS A N 1
ATOM 565 C CA . LYS A 1 78 ? 12.880 -8.459 -14.564 1.00 97.00 78 LYS A CA 1
ATOM 566 C C . LYS A 1 78 ? 11.705 -7.897 -15.363 1.00 97.00 78 LYS A C 1
ATOM 568 O O . LYS A 1 78 ? 11.109 -8.643 -16.153 1.00 97.00 78 LYS A O 1
ATOM 573 N N . PRO A 1 79 ? 11.376 -6.605 -15.208 1.00 96.56 79 PRO A N 1
ATOM 574 C CA . PRO A 1 79 ? 10.370 -5.981 -16.051 1.00 96.56 79 PRO A CA 1
ATOM 575 C C . PRO A 1 79 ? 10.851 -5.932 -17.506 1.00 96.56 79 PRO A C 1
ATOM 577 O O . PRO A 1 79 ? 12.018 -5.659 -17.780 1.00 96.56 79 PRO A O 1
ATOM 580 N N . VAL A 1 80 ? 9.937 -6.195 -18.441 1.00 94.50 80 VAL A N 1
ATOM 581 C CA . VAL A 1 80 ? 10.153 -6.016 -19.895 1.00 94.50 80 VAL A CA 1
ATOM 582 C C . VAL A 1 80 ? 9.295 -4.886 -20.470 1.00 94.50 80 VAL A C 1
ATOM 584 O O . VAL A 1 80 ? 9.419 -4.536 -21.638 1.00 94.50 80 VAL A O 1
ATOM 587 N N . GLU A 1 81 ? 8.421 -4.326 -19.639 1.00 91.31 81 GLU A N 1
ATOM 588 C CA . GLU A 1 81 ? 7.441 -3.293 -19.951 1.00 91.31 81 GLU A CA 1
ATOM 589 C C . GLU A 1 81 ? 7.135 -2.480 -18.682 1.00 91.31 81 GLU A C 1
ATOM 591 O O . GLU A 1 81 ? 7.476 -2.886 -17.567 1.00 91.31 81 GLU A O 1
ATOM 596 N N . TYR A 1 82 ? 6.471 -1.338 -18.869 1.00 91.25 82 TYR A N 1
ATOM 597 C CA . TYR A 1 82 ? 6.021 -0.381 -17.848 1.00 91.25 82 TYR A CA 1
ATOM 598 C C . TYR A 1 82 ? 7.118 0.374 -17.102 1.00 91.25 82 TYR A C 1
ATOM 600 O O . TYR A 1 82 ? 7.062 1.593 -17.086 1.00 91.25 82 TYR A O 1
ATOM 608 N N . ILE A 1 83 ? 8.099 -0.304 -16.505 1.00 95.56 83 ILE A N 1
ATOM 609 C CA . ILE A 1 83 ? 9.201 0.312 -15.753 1.00 95.56 83 ILE A CA 1
ATOM 610 C C . ILE A 1 83 ? 10.530 -0.353 -16.117 1.00 95.56 83 ILE A C 1
ATOM 612 O O . ILE A 1 83 ? 10.590 -1.561 -16.324 1.00 95.56 83 ILE A O 1
ATOM 616 N N . SER A 1 84 ? 11.611 0.422 -16.212 1.00 96.56 84 SER A N 1
ATOM 617 C CA . SER A 1 84 ? 12.944 -0.126 -16.471 1.00 96.56 84 SER A CA 1
ATOM 618 C C . SER A 1 84 ? 13.582 -0.677 -15.192 1.00 96.56 84 SER A C 1
ATOM 620 O O . SER A 1 84 ? 13.298 -0.224 -14.080 1.00 96.56 84 SER A O 1
ATOM 622 N N . GLU A 1 85 ? 14.498 -1.633 -15.346 1.00 96.38 85 GLU A N 1
ATOM 623 C CA . GLU A 1 85 ? 15.319 -2.106 -14.226 1.00 96.38 85 GLU A CA 1
ATOM 624 C C . GLU A 1 85 ? 16.159 -0.966 -13.629 1.00 96.38 85 GLU A C 1
ATOM 626 O O . GLU A 1 85 ? 16.262 -0.866 -12.412 1.00 96.38 85 GLU A O 1
ATOM 631 N N . GLU A 1 86 ? 16.654 -0.047 -14.464 1.00 96.94 86 GLU A N 1
ATOM 632 C CA . GLU A 1 86 ? 17.376 1.153 -14.025 1.00 96.94 86 GLU A CA 1
ATOM 633 C C . GLU A 1 86 ? 16.524 2.043 -13.109 1.00 96.94 86 GLU A C 1
ATOM 635 O O . GLU A 1 86 ? 16.997 2.480 -12.061 1.00 96.94 86 GLU A O 1
ATOM 640 N N . HIS A 1 87 ? 15.250 2.271 -13.446 1.00 97.31 87 HIS A N 1
ATOM 641 C CA . HIS A 1 87 ? 14.340 3.029 -12.588 1.00 97.31 87 HIS A CA 1
ATOM 642 C C . HIS A 1 87 ? 14.097 2.315 -11.253 1.00 97.31 87 HIS A C 1
ATOM 644 O O . HIS A 1 87 ? 14.151 2.958 -10.204 1.00 97.31 87 HIS A O 1
ATOM 650 N N . LEU A 1 88 ? 13.883 0.994 -11.259 1.00 97.38 88 LEU A N 1
ATOM 651 C CA . LEU A 1 88 ? 13.723 0.218 -10.022 1.00 97.38 88 LEU A CA 1
ATOM 652 C C . LEU A 1 88 ? 14.990 0.244 -9.155 1.00 97.38 88 LEU A C 1
ATOM 654 O O . LEU A 1 88 ? 14.905 0.380 -7.932 1.00 97.38 88 LEU A O 1
ATOM 658 N N . ASP A 1 89 ? 16.164 0.113 -9.773 1.00 97.19 89 ASP A N 1
ATOM 659 C CA . ASP A 1 89 ? 17.462 0.171 -9.099 1.00 97.19 89 ASP A CA 1
ATOM 660 C C . ASP A 1 89 ? 17.698 1.553 -8.501 1.00 97.19 89 ASP A C 1
ATOM 662 O O . ASP A 1 89 ? 18.134 1.661 -7.355 1.00 97.19 89 ASP A O 1
ATOM 666 N N . TRP A 1 90 ? 17.342 2.611 -9.227 1.00 97.25 90 TRP A N 1
ATOM 667 C CA . TRP A 1 90 ? 17.426 3.973 -8.724 1.00 97.25 90 TRP A CA 1
ATOM 668 C C . TRP A 1 90 ? 16.512 4.183 -7.517 1.00 97.25 90 TRP A C 1
ATOM 670 O O . TRP A 1 90 ? 16.971 4.719 -6.506 1.00 97.25 90 TRP A O 1
ATOM 680 N N . VAL A 1 91 ? 15.250 3.734 -7.577 1.00 97.19 91 VAL A N 1
ATOM 681 C CA . VAL A 1 91 ? 14.312 3.828 -6.443 1.00 97.19 91 VAL A CA 1
ATOM 682 C C . VAL A 1 91 ? 14.873 3.077 -5.241 1.00 97.19 91 VAL A C 1
ATOM 684 O O . VAL A 1 91 ? 14.905 3.618 -4.134 1.00 97.19 91 VAL A O 1
ATOM 687 N N . TRP A 1 92 ? 15.394 1.868 -5.454 1.00 97.62 92 TRP A N 1
ATOM 688 C CA . TRP A 1 92 ? 16.050 1.103 -4.401 1.00 97.62 92 TRP A CA 1
ATOM 689 C C . TRP A 1 92 ? 17.230 1.869 -3.790 1.00 97.62 92 TRP A C 1
ATOM 691 O O . TRP A 1 92 ? 17.273 2.084 -2.585 1.00 97.62 92 TRP A O 1
ATOM 701 N N . GLN A 1 93 ? 18.172 2.342 -4.600 1.00 96.44 93 GLN A N 1
ATOM 702 C CA . GLN A 1 93 ? 19.400 2.974 -4.111 1.00 96.44 93 GLN A CA 1
ATOM 703 C C . GLN A 1 93 ? 19.161 4.335 -3.450 1.00 96.44 93 GLN A C 1
ATOM 705 O O . GLN A 1 93 ? 19.852 4.677 -2.492 1.00 96.44 93 GLN A O 1
ATOM 710 N N . ASN A 1 94 ? 18.197 5.112 -3.949 1.00 95.44 94 ASN A N 1
ATOM 711 C CA . ASN A 1 94 ? 18.022 6.510 -3.556 1.00 95.44 94 ASN A CA 1
ATOM 712 C C . ASN A 1 94 ? 16.859 6.731 -2.596 1.00 95.44 94 ASN A C 1
ATOM 714 O O . ASN A 1 94 ? 16.877 7.714 -1.853 1.00 95.44 94 ASN A O 1
ATOM 718 N N . ARG A 1 95 ? 15.856 5.847 -2.594 1.00 95.75 95 ARG A N 1
ATOM 719 C CA . ARG A 1 95 ? 14.635 6.045 -1.809 1.00 95.75 95 ARG A CA 1
ATOM 720 C C . ARG A 1 95 ? 14.510 5.050 -0.667 1.00 95.75 95 ARG A C 1
ATOM 722 O O . ARG A 1 95 ? 14.381 5.513 0.460 1.00 95.75 95 ARG A O 1
ATOM 729 N N . ILE A 1 96 ? 14.586 3.744 -0.936 1.00 96.56 96 ILE A N 1
ATOM 730 C CA . ILE A 1 96 ? 14.135 2.725 0.034 1.00 96.56 96 ILE A CA 1
ATOM 731 C C . ILE A 1 96 ? 15.193 1.764 0.582 1.00 96.56 96 ILE A C 1
ATOM 733 O O . ILE A 1 96 ? 14.973 1.112 1.600 1.00 96.56 96 ILE A O 1
ATOM 737 N N . GLY A 1 97 ? 16.333 1.640 -0.082 1.00 96.56 97 GLY A N 1
ATOM 738 C CA . GLY A 1 97 ? 17.375 0.678 0.255 1.00 96.56 97 GLY A CA 1
ATOM 739 C C . GLY A 1 97 ? 18.310 1.142 1.376 1.00 96.56 97 GLY A C 1
ATOM 740 O O . GLY A 1 97 ? 18.226 2.272 1.862 1.00 96.56 97 GLY A O 1
ATOM 741 N N . PRO A 1 98 ? 19.280 0.295 1.763 1.00 95.56 98 PRO A N 1
ATOM 742 C CA . PRO A 1 98 ? 20.167 0.550 2.899 1.00 95.56 98 PRO A CA 1
ATOM 743 C C . PRO A 1 98 ? 21.099 1.755 2.731 1.00 95.56 98 PRO A C 1
ATOM 745 O O . PRO A 1 98 ? 21.603 2.284 3.718 1.00 95.56 98 PRO A O 1
ATOM 748 N N . SER A 1 99 ? 21.339 2.182 1.492 1.00 93.25 99 SER A N 1
ATOM 749 C CA . SER A 1 99 ? 22.199 3.323 1.161 1.00 93.25 99 SER A CA 1
ATOM 750 C C . SER A 1 99 ? 21.415 4.600 0.842 1.00 93.25 99 SER A C 1
ATOM 752 O O . SER A 1 99 ? 22.031 5.624 0.541 1.00 93.25 99 SER A O 1
ATOM 754 N N . ALA A 1 100 ? 20.080 4.554 0.905 1.00 93.81 100 ALA A N 1
ATOM 755 C CA . ALA A 1 100 ? 19.236 5.695 0.590 1.00 93.81 100 ALA A CA 1
ATOM 756 C C . ALA A 1 100 ? 19.467 6.842 1.582 1.00 93.81 100 ALA A C 1
ATOM 758 O O . ALA A 1 100 ? 19.538 6.649 2.798 1.00 93.81 100 ALA A O 1
ATOM 759 N N . LYS A 1 101 ? 19.551 8.069 1.059 1.00 91.56 101 LYS A N 1
ATOM 760 C CA . LYS A 1 101 ? 19.593 9.276 1.890 1.00 91.56 101 LYS A CA 1
ATOM 761 C C . LYS A 1 101 ? 18.173 9.603 2.328 1.00 91.56 101 LYS A C 1
ATOM 763 O O . LYS A 1 101 ? 17.362 10.061 1.523 1.00 91.56 101 LYS A O 1
ATOM 768 N N . LEU A 1 102 ? 17.876 9.337 3.595 1.00 89.88 102 LEU A N 1
ATOM 769 C CA . LEU A 1 102 ? 16.532 9.506 4.131 1.00 89.88 102 LEU A CA 1
ATOM 770 C C . LEU A 1 102 ? 16.221 10.985 4.365 1.00 89.88 102 LEU A C 1
ATOM 772 O O . LEU A 1 102 ? 17.001 11.717 4.976 1.00 89.88 102 LEU A O 1
ATOM 776 N N . LYS A 1 103 ? 15.059 11.404 3.880 1.00 86.94 103 LYS A N 1
ATOM 777 C CA . LYS A 1 103 ? 14.412 12.671 4.181 1.00 86.94 103 LYS A CA 1
ATOM 778 C C . LYS A 1 103 ? 13.152 12.350 4.970 1.00 86.94 103 LYS A C 1
ATOM 780 O O . LYS A 1 103 ? 12.396 11.446 4.611 1.00 86.94 103 LYS A O 1
ATOM 785 N N . LYS A 1 104 ? 12.952 13.101 6.050 1.00 81.44 104 LYS A N 1
ATOM 786 C CA . LYS A 1 104 ? 11.774 12.969 6.901 1.00 81.44 104 LYS A CA 1
ATOM 787 C C . LYS A 1 104 ? 10.504 13.055 6.044 1.00 81.44 104 LYS A C 1
ATOM 789 O O . LYS A 1 104 ? 10.452 13.902 5.157 1.00 81.44 104 LYS A O 1
ATOM 794 N N . ASP A 1 105 ? 9.540 12.179 6.312 1.00 76.12 105 ASP A N 1
ATOM 795 C CA . ASP A 1 105 ? 8.200 12.176 5.707 1.00 76.12 105 ASP A CA 1
ATOM 796 C C . ASP A 1 105 ? 8.184 12.002 4.170 1.00 76.12 105 ASP A C 1
ATOM 798 O O . ASP A 1 105 ? 7.191 12.301 3.523 1.00 76.12 105 ASP A O 1
ATOM 802 N N . VAL A 1 106 ? 9.291 11.544 3.567 1.00 80.62 106 VAL A N 1
ATOM 803 C CA . VAL A 1 106 ? 9.421 11.383 2.104 1.00 80.62 106 VAL A CA 1
ATOM 804 C C . VAL A 1 106 ? 9.953 10.001 1.722 1.00 80.62 106 VAL A C 1
ATOM 806 O O . VAL A 1 106 ? 9.624 9.478 0.656 1.00 80.62 106 VAL A O 1
ATOM 809 N N . ASN A 1 107 ? 10.840 9.410 2.526 1.00 88.38 107 ASN A N 1
ATOM 810 C CA . ASN A 1 107 ? 11.363 8.062 2.301 1.00 88.38 107 ASN A CA 1
ATOM 811 C C . ASN A 1 107 ? 11.976 7.443 3.567 1.00 88.38 107 ASN A C 1
ATOM 813 O O . ASN A 1 107 ? 12.263 8.127 4.547 1.00 88.38 107 ASN A O 1
ATOM 817 N N . TRP A 1 108 ? 12.216 6.133 3.523 1.00 93.00 108 TRP A N 1
ATOM 818 C CA . TRP A 1 108 ? 12.699 5.329 4.650 1.00 93.00 108 TRP A CA 1
ATOM 819 C C . TRP A 1 108 ? 13.495 4.125 4.164 1.00 93.00 108 TRP A C 1
ATOM 821 O O . TRP A 1 108 ? 13.366 3.707 3.023 1.00 93.00 108 TRP A O 1
ATOM 831 N N . ASN A 1 109 ? 14.288 3.525 5.047 1.0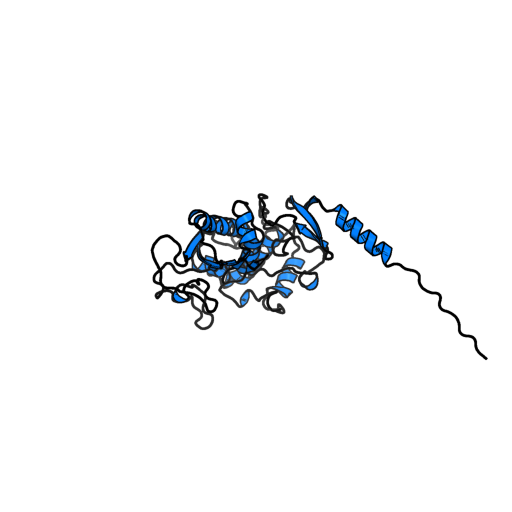0 94.62 109 ASN A N 1
ATOM 832 C CA . ASN A 1 109 ? 15.013 2.298 4.743 1.00 94.62 109 ASN A CA 1
ATOM 833 C C . ASN A 1 109 ? 14.158 1.069 5.093 1.00 94.62 109 ASN A C 1
ATOM 835 O O . ASN A 1 109 ? 13.935 0.771 6.270 1.00 94.62 109 ASN A O 1
ATOM 839 N N . VAL A 1 110 ? 13.714 0.322 4.078 1.00 95.75 110 VAL A N 1
ATOM 840 C CA . VAL A 1 110 ? 12.859 -0.862 4.282 1.00 95.75 110 VAL A CA 1
ATOM 841 C C . VAL A 1 110 ? 13.575 -2.019 4.982 1.00 95.75 110 VAL A C 1
ATOM 843 O O . VAL A 1 110 ? 12.931 -2.905 5.536 1.00 95.75 110 VAL A O 1
ATOM 846 N N . MET A 1 111 ? 14.910 -2.005 5.012 1.00 95.25 111 MET A N 1
ATOM 847 C CA . MET A 1 111 ? 15.714 -3.054 5.644 1.00 95.25 111 MET A CA 1
ATOM 848 C C . MET A 1 111 ? 15.861 -2.880 7.158 1.00 95.25 111 MET A C 1
ATOM 850 O O . MET A 1 111 ? 16.208 -3.839 7.845 1.00 95.25 111 MET A O 1
ATOM 854 N N . THR A 1 112 ? 15.618 -1.680 7.695 1.00 92.50 112 THR A N 1
ATOM 855 C CA . THR A 1 112 ? 15.798 -1.389 9.131 1.00 92.50 112 THR A CA 1
ATOM 856 C C . THR A 1 112 ? 14.530 -1.556 9.955 1.00 92.50 112 THR A C 1
ATOM 858 O O . THR A 1 112 ? 14.594 -1.474 11.176 1.00 92.50 112 THR A O 1
ATOM 861 N N . ASN A 1 113 ? 13.382 -1.791 9.317 1.00 92.81 113 ASN A N 1
ATOM 862 C CA . ASN A 1 113 ? 12.101 -1.870 10.002 1.00 92.81 113 ASN A CA 1
ATOM 863 C C . ASN A 1 113 ? 11.365 -3.184 9.692 1.00 92.81 113 ASN A C 1
ATOM 865 O O . ASN A 1 113 ? 11.145 -3.534 8.535 1.00 92.81 113 ASN A O 1
ATOM 869 N N . LYS A 1 114 ? 10.975 -3.917 10.741 1.00 95.81 114 LYS A N 1
ATOM 870 C CA . LYS A 1 114 ? 10.284 -5.215 10.673 1.00 95.81 114 LYS A CA 1
ATOM 871 C C . LYS A 1 114 ? 8.798 -5.136 10.994 1.00 95.81 114 LYS A C 1
ATOM 873 O O . LYS A 1 114 ? 8.200 -6.125 11.395 1.00 95.81 114 LYS A O 1
ATOM 878 N N . ASN A 1 115 ? 8.221 -3.957 10.793 1.00 96.94 115 ASN A N 1
ATOM 879 C CA . ASN A 1 115 ? 6.795 -3.704 10.937 1.00 96.94 115 ASN A CA 1
ATOM 880 C C . ASN A 1 115 ? 6.081 -3.453 9.604 1.00 96.94 115 ASN A C 1
ATOM 882 O O . ASN A 1 115 ? 4.873 -3.249 9.617 1.00 96.94 115 ASN A O 1
ATOM 886 N N . PHE A 1 116 ? 6.767 -3.481 8.457 1.00 97.81 116 PHE A N 1
ATOM 887 C CA . PHE A 1 116 ? 6.073 -3.340 7.174 1.00 97.81 116 PHE A CA 1
ATOM 888 C C . PHE A 1 116 ? 5.103 -4.506 6.944 1.00 97.81 116 PHE A C 1
ATOM 890 O O . PHE A 1 116 ? 5.227 -5.584 7.526 1.00 97.81 116 PHE A O 1
ATOM 897 N N . PHE A 1 117 ? 4.123 -4.305 6.073 1.00 98.38 117 PHE A N 1
ATOM 898 C CA . PHE A 1 117 ? 3.014 -5.233 5.881 1.00 98.38 117 PHE A CA 1
ATOM 899 C C . PHE A 1 117 ? 3.465 -6.622 5.427 1.00 98.38 117 PHE A C 1
ATOM 901 O O . PHE A 1 117 ? 2.883 -7.605 5.873 1.00 98.38 117 PHE A O 1
ATOM 908 N N . LEU A 1 118 ? 4.552 -6.740 4.652 1.00 98.38 118 LEU A N 1
ATOM 909 C CA . LEU A 1 118 ? 5.140 -8.052 4.344 1.00 98.38 118 LEU A CA 1
ATOM 910 C C . LEU A 1 118 ? 5.545 -8.816 5.616 1.00 98.38 118 LEU A C 1
ATOM 912 O O . LEU A 1 118 ? 5.294 -10.014 5.709 1.00 98.38 118 LEU A O 1
ATOM 916 N N . ASP A 1 119 ? 6.132 -8.136 6.606 1.00 97.94 119 ASP A N 1
ATOM 917 C CA . ASP A 1 119 ? 6.493 -8.744 7.890 1.00 97.94 119 ASP A CA 1
ATOM 918 C C . ASP A 1 119 ? 5.252 -9.166 8.678 1.00 97.94 119 ASP A C 1
ATOM 920 O O . ASP A 1 119 ? 5.202 -10.289 9.180 1.00 97.94 119 ASP A O 1
ATOM 924 N N . LYS A 1 120 ? 4.245 -8.285 8.761 1.00 97.62 120 LYS A N 1
ATOM 925 C CA . LYS A 1 120 ? 3.000 -8.540 9.502 1.00 97.62 120 LYS A CA 1
ATOM 926 C C . LYS A 1 120 ? 2.214 -9.707 8.896 1.00 97.62 120 LYS A C 1
ATOM 928 O O . LYS A 1 120 ? 1.867 -10.633 9.622 1.00 97.62 120 LYS A O 1
ATOM 933 N N . PHE A 1 121 ? 2.023 -9.735 7.575 1.00 98.06 121 PHE A N 1
ATOM 934 C CA . PHE A 1 121 ? 1.332 -10.838 6.894 1.00 98.06 121 PHE A CA 1
ATOM 935 C C . PHE A 1 121 ? 2.068 -12.171 7.027 1.00 98.06 121 PHE A C 1
ATOM 937 O O . PHE A 1 121 ? 1.432 -13.204 7.222 1.00 98.06 121 PHE A O 1
ATOM 944 N N . VAL A 1 122 ? 3.403 -12.178 6.956 1.00 97.50 122 VAL A N 1
ATOM 945 C CA . VAL A 1 122 ? 4.181 -13.407 7.182 1.00 97.50 122 VAL A CA 1
ATOM 946 C C . VAL A 1 122 ? 4.091 -13.854 8.640 1.00 97.50 122 VAL A C 1
ATOM 948 O O . VAL A 1 122 ? 3.926 -15.043 8.901 1.00 97.50 122 VAL A O 1
ATOM 951 N N . HIS A 1 123 ? 4.170 -12.924 9.594 1.00 96.38 123 HIS A N 1
ATOM 952 C CA . HIS A 1 123 ? 4.058 -13.240 11.017 1.00 96.38 123 HIS A CA 1
ATOM 953 C C . HIS A 1 123 ? 2.695 -13.833 11.382 1.00 96.38 123 HIS A C 1
ATOM 955 O O . HIS A 1 123 ? 2.633 -14.814 12.122 1.00 96.38 123 HIS A O 1
ATOM 961 N N . ASN A 1 124 ? 1.630 -13.256 10.834 1.00 95.62 124 ASN A N 1
ATOM 962 C CA . ASN A 1 124 ? 0.249 -13.620 11.127 1.00 95.62 124 ASN A CA 1
ATOM 963 C C . ASN A 1 124 ? -0.325 -14.674 10.177 1.00 95.62 124 ASN A C 1
ATOM 965 O O . ASN A 1 124 ? -1.501 -15.009 10.295 1.00 95.62 124 ASN A O 1
ATOM 969 N N . ASN A 1 125 ? 0.490 -15.178 9.244 1.00 95.56 125 ASN A N 1
ATOM 970 C CA . ASN A 1 125 ? 0.096 -16.131 8.216 1.00 95.56 125 ASN A CA 1
ATOM 971 C C . ASN A 1 125 ? -1.142 -15.655 7.437 1.00 95.56 125 ASN A C 1
ATOM 973 O O . ASN A 1 125 ? -2.219 -16.171 7.681 1.00 95.56 125 ASN A O 1
ATOM 977 N N . ASP A 1 126 ? -0.948 -14.701 6.519 1.00 95.69 126 ASP A N 1
ATOM 978 C CA . ASP A 1 126 ? -1.919 -14.123 5.563 1.00 95.69 126 ASP A CA 1
ATOM 979 C C . ASP A 1 126 ? -2.928 -13.088 6.076 1.00 95.69 126 ASP A C 1
ATOM 981 O O . ASP A 1 126 ? -3.587 -12.435 5.263 1.00 95.69 126 ASP A O 1
ATOM 985 N N . SER A 1 127 ? -2.993 -12.854 7.387 1.00 96.56 127 SER A N 1
ATOM 986 C CA . SER A 1 127 ? -4.027 -12.004 7.979 1.00 96.56 127 SER A CA 1
ATOM 987 C C . SER A 1 127 ? -3.486 -10.784 8.725 1.00 96.56 127 SER A C 1
ATOM 989 O O . SER A 1 127 ? -2.410 -10.806 9.321 1.00 96.56 127 SER A O 1
ATOM 991 N N . ILE A 1 128 ? -4.258 -9.701 8.724 1.00 96.38 128 ILE A N 1
ATOM 992 C CA . ILE A 1 128 ? -4.050 -8.554 9.614 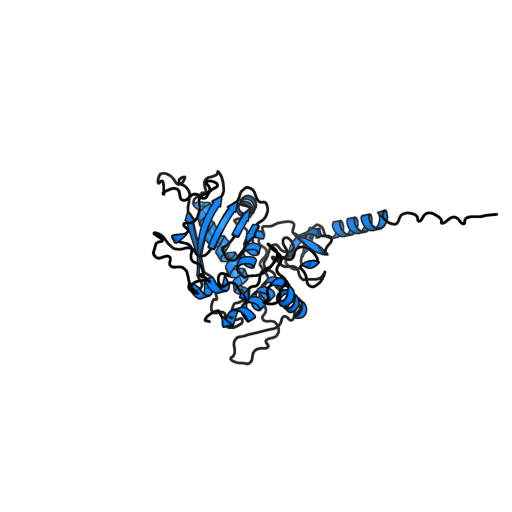1.00 96.38 128 ILE A CA 1
ATOM 993 C C . ILE A 1 128 ? -5.385 -8.091 10.190 1.00 96.38 128 ILE A C 1
ATOM 995 O O . ILE A 1 128 ? -6.425 -8.129 9.525 1.00 96.38 128 ILE A O 1
ATOM 999 N N . ASN A 1 129 ? -5.358 -7.623 11.433 1.00 94.81 129 ASN A N 1
ATOM 1000 C CA . ASN A 1 129 ? -6.499 -6.997 12.078 1.00 94.81 129 ASN A CA 1
ATOM 1001 C C . ASN A 1 129 ? -6.286 -5.484 12.170 1.00 94.81 129 ASN A C 1
ATOM 1003 O O . ASN A 1 129 ? -5.261 -5.002 12.650 1.00 94.81 129 ASN A O 1
ATOM 1007 N N . TYR A 1 130 ? -7.282 -4.734 11.725 1.00 93.75 130 TYR A N 1
ATOM 1008 C CA . TYR A 1 130 ? -7.316 -3.291 11.827 1.00 93.75 130 TYR A CA 1
ATOM 1009 C C . TYR A 1 130 ? -8.038 -2.845 13.083 1.00 93.75 130 TYR A C 1
ATOM 1011 O O . TYR A 1 130 ? -9.115 -3.350 13.393 1.00 93.75 130 TYR A O 1
ATOM 1019 N N . CYS A 1 131 ? -7.515 -1.816 13.739 1.00 91.12 131 CYS A N 1
ATOM 1020 C CA . CYS A 1 131 ? -8.291 -1.029 14.680 1.00 91.12 131 CYS A CA 1
ATOM 1021 C C . CYS A 1 131 ? -8.684 0.314 14.058 1.00 91.12 131 CYS A C 1
ATOM 1023 O O . CYS A 1 131 ? -7.831 1.075 13.601 1.00 91.12 131 CYS A O 1
ATOM 1025 N N . VAL A 1 132 ? -9.988 0.592 14.025 1.00 89.81 132 VAL A N 1
ATOM 1026 C CA . VAL A 1 132 ? -10.526 1.837 13.460 1.00 89.81 132 VAL A CA 1
ATOM 1027 C C . VAL A 1 132 ? -10.551 2.919 14.526 1.00 89.81 132 VAL A C 1
ATOM 1029 O O . VAL A 1 132 ? -11.215 2.759 15.552 1.00 89.81 132 VAL A O 1
ATOM 1032 N N . ARG A 1 133 ? -9.890 4.035 14.226 1.00 87.25 133 ARG A N 1
ATOM 10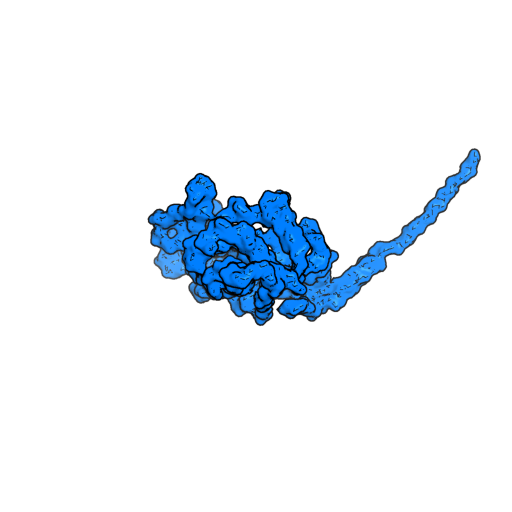33 C CA . ARG A 1 133 ? -9.972 5.295 14.958 1.00 87.25 133 ARG A CA 1
ATOM 1034 C C . ARG A 1 133 ? -10.844 6.266 14.165 1.00 87.25 133 ARG A C 1
ATOM 1036 O O . ARG A 1 133 ? -10.493 6.716 13.077 1.00 87.25 133 ARG A O 1
ATOM 1043 N N . TRP A 1 134 ? -12.019 6.555 14.709 1.00 85.50 134 TRP A N 1
ATOM 1044 C CA . TRP A 1 134 ? -12.988 7.464 14.107 1.00 85.50 134 TRP A CA 1
ATOM 1045 C C . TRP A 1 134 ? -12.774 8.877 14.655 1.00 85.50 134 TRP A C 1
ATOM 1047 O O . TRP A 1 134 ? -13.329 9.235 15.692 1.00 85.50 134 TRP A O 1
ATOM 1057 N N . ASP A 1 135 ? -11.931 9.653 13.978 1.00 84.38 135 ASP A N 1
ATOM 1058 C CA . ASP A 1 135 ? -11.473 10.974 14.421 1.00 84.38 135 ASP A CA 1
ATOM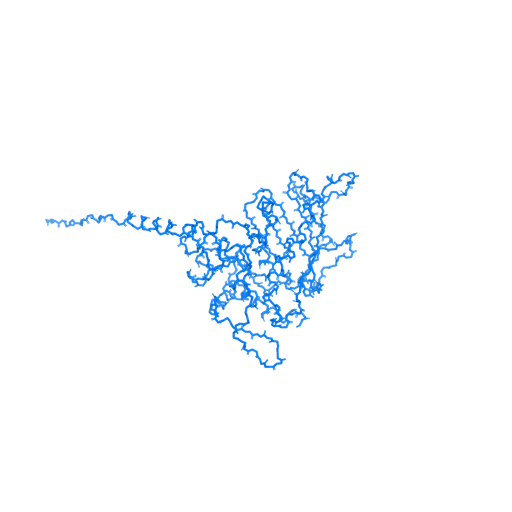 1059 C C . ASP A 1 135 ? -12.422 12.076 13.925 1.00 84.38 135 ASP A C 1
ATOM 1061 O O . ASP A 1 135 ? -12.117 12.873 13.036 1.00 84.38 135 ASP A O 1
ATOM 1065 N N . THR A 1 136 ? -13.657 12.023 14.431 1.00 78.12 136 THR A N 1
ATOM 1066 C CA . THR A 1 136 ? -14.755 12.895 14.001 1.00 78.12 136 THR A CA 1
ATOM 1067 C C . THR A 1 136 ? -15.703 13.176 15.164 1.00 78.12 136 THR A C 1
ATOM 1069 O O . THR A 1 136 ? -15.867 12.353 16.068 1.00 78.12 136 THR A O 1
ATOM 1072 N N . SER A 1 137 ? -16.426 14.295 15.096 1.00 78.19 137 SER A N 1
ATOM 1073 C CA . SER A 1 137 ? -17.486 14.614 16.071 1.00 78.19 137 SER A CA 1
ATOM 1074 C C . SER A 1 137 ? -18.792 13.818 15.866 1.00 78.19 137 SER A C 1
ATOM 1076 O O . SER A 1 137 ? -19.707 13.864 16.702 1.00 78.19 137 SER A O 1
ATOM 1078 N N . THR A 1 138 ? -18.900 13.093 14.749 1.00 80.75 138 THR A N 1
ATOM 1079 C CA . THR A 1 138 ? -20.095 12.351 14.335 1.00 80.75 138 THR A CA 1
ATOM 1080 C C . THR A 1 138 ? -20.058 10.890 14.779 1.00 80.75 138 THR A C 1
ATOM 1082 O O . THR A 1 138 ? -19.009 10.323 15.077 1.00 80.75 138 THR A O 1
ATOM 1085 N N . ASN A 1 139 ? -21.223 10.238 14.792 1.00 80.25 139 ASN A N 1
ATOM 1086 C CA . ASN A 1 139 ? -21.307 8.823 15.144 1.00 80.25 139 ASN A CA 1
ATOM 1087 C C . ASN A 1 139 ? -21.081 7.961 13.902 1.00 80.25 139 ASN A C 1
ATOM 1089 O O . ASN A 1 139 ? -21.845 8.054 12.937 1.00 80.25 139 ASN A O 1
ATOM 1093 N N . LEU A 1 140 ? -20.120 7.043 13.971 1.00 83.31 140 LEU A N 1
ATOM 1094 C CA . LEU A 1 140 ? -19.967 6.002 12.963 1.00 83.31 140 LEU A CA 1
ATOM 1095 C C . LEU A 1 140 ? -21.152 5.028 13.026 1.00 83.31 140 LEU A C 1
ATOM 1097 O O . LEU A 1 140 ? -21.401 4.358 14.032 1.00 83.31 140 LEU A O 1
ATOM 1101 N N . LYS A 1 141 ? -21.902 4.950 11.926 1.00 85.12 141 LYS A N 1
ATOM 1102 C CA . LYS A 1 141 ? -23.010 4.005 11.783 1.00 85.12 141 LYS A CA 1
ATOM 1103 C C . LYS A 1 141 ? -22.482 2.584 11.555 1.00 85.12 141 LYS A C 1
ATOM 1105 O O . LYS A 1 141 ? -21.469 2.384 10.888 1.00 85.12 141 LYS A O 1
ATOM 1110 N N . LYS A 1 142 ? -23.198 1.583 12.082 1.00 82.62 142 LYS A N 1
ATOM 1111 C CA . LYS A 1 142 ? -22.802 0.163 11.994 1.00 82.62 142 LYS A CA 1
ATOM 1112 C C . LYS A 1 142 ? -22.722 -0.360 10.556 1.00 82.62 142 LYS A C 1
ATOM 1114 O O . LYS A 1 142 ? -21.859 -1.177 10.258 1.00 82.62 142 LYS A O 1
ATOM 1119 N N . ASP A 1 143 ? -23.615 0.092 9.682 1.00 86.06 143 ASP A N 1
ATOM 1120 C CA . ASP A 1 143 ? -23.626 -0.267 8.262 1.00 86.06 143 ASP A CA 1
AT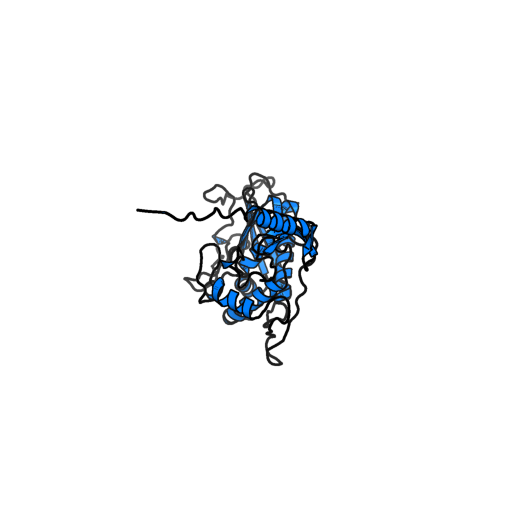OM 1121 C C . ASP A 1 143 ? -22.372 0.246 7.547 1.00 86.06 143 ASP A C 1
ATOM 1123 O O . ASP A 1 143 ? -21.725 -0.526 6.847 1.00 86.06 143 ASP A O 1
ATOM 1127 N N . ILE A 1 144 ? -21.966 1.492 7.802 1.00 88.69 144 ILE A N 1
ATOM 1128 C CA . ILE A 1 144 ? -20.718 2.061 7.273 1.00 88.69 144 ILE A CA 1
ATOM 1129 C C . ILE A 1 144 ? -19.498 1.327 7.836 1.00 88.69 144 ILE A C 1
ATOM 1131 O O . ILE A 1 144 ? -18.653 0.868 7.072 1.00 88.69 144 ILE A O 1
ATOM 1135 N N . ALA A 1 145 ? -19.446 1.131 9.156 1.00 87.56 145 ALA A N 1
ATOM 1136 C CA . ALA A 1 145 ? -18.377 0.390 9.826 1.00 87.56 145 ALA A CA 1
ATOM 1137 C C . ALA A 1 145 ? -18.156 -1.005 9.217 1.00 87.56 145 ALA A C 1
ATOM 1139 O O . ALA A 1 145 ? -17.018 -1.432 9.027 1.00 87.56 145 ALA A O 1
ATOM 1140 N N . SER A 1 146 ? -19.244 -1.699 8.863 1.00 86.56 146 SER A N 1
ATOM 1141 C CA . SER A 1 146 ? -19.176 -3.032 8.256 1.00 86.56 146 SER A CA 1
ATOM 1142 C C . SER A 1 146 ? -18.501 -3.056 6.880 1.00 86.56 146 SER A C 1
ATOM 1144 O O . SER A 1 146 ? -18.037 -4.110 6.460 1.00 86.56 146 SER A O 1
ATOM 1146 N N . LYS A 1 147 ? -18.406 -1.911 6.186 1.00 93.12 147 LYS A N 1
ATOM 1147 C CA . LYS A 1 147 ? -17.781 -1.809 4.858 1.00 93.12 147 LYS A CA 1
ATOM 1148 C C . LYS A 1 147 ? -16.266 -1.691 4.897 1.00 93.12 147 LYS A C 1
ATOM 1150 O O . LYS A 1 147 ? -15.625 -2.024 3.907 1.00 93.12 147 LYS A O 1
ATOM 1155 N N . PHE A 1 148 ? -15.676 -1.257 6.010 1.00 94.38 148 PHE A N 1
ATOM 1156 C CA . PHE A 1 148 ? -14.230 -1.018 6.070 1.00 94.38 148 PHE A CA 1
ATOM 1157 C C . PHE A 1 148 ? -13.411 -2.281 5.838 1.00 94.38 148 PHE A C 1
ATOM 1159 O O . PHE A 1 148 ? -12.375 -2.204 5.187 1.00 94.38 148 PHE A O 1
ATOM 1166 N N . LYS A 1 149 ? -13.901 -3.445 6.284 1.00 94.56 149 LYS A N 1
ATOM 1167 C CA . LYS A 1 149 ? -13.246 -4.727 6.005 1.00 94.56 149 LYS A CA 1
ATOM 1168 C C . LYS A 1 149 ? -13.100 -4.944 4.502 1.00 94.56 149 LYS A C 1
ATOM 1170 O O . LYS A 1 149 ? -11.992 -5.149 4.025 1.00 94.56 149 LYS A O 1
ATOM 1175 N N . ASP A 1 150 ? -14.202 -4.837 3.766 1.00 95.56 150 ASP A N 1
ATOM 1176 C CA . ASP A 1 150 ? -14.224 -5.070 2.321 1.00 95.56 150 ASP A CA 1
ATOM 1177 C C . ASP A 1 150 ? -13.408 -4.012 1.563 1.00 95.56 150 ASP A C 1
ATOM 1179 O O . ASP A 1 150 ? -12.783 -4.320 0.550 1.00 95.56 150 ASP A O 1
ATOM 1183 N N . VAL A 1 151 ? -13.396 -2.763 2.051 1.00 97.12 151 VAL A N 1
ATOM 1184 C CA . VAL A 1 151 ? -12.555 -1.680 1.514 1.00 97.12 151 VAL A CA 1
ATOM 1185 C C . VAL A 1 151 ? -11.079 -1.986 1.675 1.00 97.12 151 VAL A C 1
ATOM 1187 O O . VAL A 1 151 ? -10.338 -1.908 0.703 1.00 97.12 151 VAL A O 1
ATOM 1190 N N . LEU A 1 152 ? -10.634 -2.348 2.867 1.00 97.81 152 LEU A N 1
ATOM 1191 C CA . LEU A 1 152 ? -9.223 -2.625 3.101 1.00 97.81 152 LEU A CA 1
ATOM 1192 C C . LEU A 1 152 ? -8.802 -3.901 2.362 1.00 97.81 152 LEU A C 1
ATOM 1194 O O . LEU A 1 152 ? -7.844 -3.879 1.590 1.00 97.81 152 LEU A O 1
ATOM 1198 N N . GLU A 1 153 ? -9.572 -4.982 2.503 1.00 97.56 153 GLU A N 1
ATOM 1199 C CA . GLU A 1 153 ? -9.259 -6.284 1.910 1.00 97.56 153 GLU A CA 1
ATOM 1200 C C . GLU A 1 153 ? -9.138 -6.216 0.383 1.00 97.56 153 GLU A C 1
ATOM 1202 O O . GLU A 1 153 ? -8.214 -6.807 -0.183 1.00 97.56 153 GLU A O 1
ATOM 1207 N N . ARG A 1 154 ? -10.014 -5.468 -0.309 1.00 96.81 154 ARG A N 1
ATOM 1208 C CA . ARG A 1 154 ? -9.913 -5.339 -1.773 1.00 96.81 154 ARG A CA 1
ATOM 1209 C C . ARG A 1 154 ? -8.631 -4.626 -2.205 1.00 96.81 154 ARG A C 1
ATOM 1211 O O . ARG A 1 154 ? -7.995 -5.074 -3.155 1.00 96.81 154 ARG A O 1
ATOM 1218 N N . HIS A 1 155 ? -8.209 -3.576 -1.498 1.00 98.12 155 HIS A N 1
ATOM 1219 C CA . HIS A 1 155 ? -6.973 -2.859 -1.825 1.00 98.12 155 HIS A CA 1
ATOM 1220 C C . HIS A 1 155 ? -5.735 -3.707 -1.512 1.00 98.12 155 HIS A C 1
ATOM 1222 O O . HIS A 1 155 ? -4.829 -3.791 -2.343 1.00 98.12 155 HIS A O 1
ATOM 1228 N N . TYR A 1 156 ? -5.723 -4.417 -0.379 1.00 98.31 156 TYR A N 1
ATOM 1229 C CA . TYR A 1 156 ? -4.656 -5.370 -0.062 1.00 98.31 156 TYR A CA 1
ATOM 1230 C C . TYR A 1 156 ? -4.495 -6.441 -1.126 1.00 98.31 156 TYR A C 1
ATOM 1232 O O . TYR A 1 156 ? -3.374 -6.733 -1.533 1.00 98.31 156 TYR A O 1
ATOM 1240 N N . ASN A 1 157 ? -5.598 -7.015 -1.604 1.00 98.31 157 ASN A N 1
ATOM 1241 C CA . ASN A 1 157 ? -5.524 -8.082 -2.592 1.00 98.31 157 ASN A CA 1
ATOM 1242 C C . ASN A 1 157 ? -5.122 -7.577 -3.983 1.00 98.31 157 ASN A C 1
ATOM 1244 O O . ASN A 1 157 ? -4.452 -8.304 -4.710 1.00 98.31 157 ASN A O 1
ATOM 1248 N N . LYS A 1 158 ? -5.420 -6.323 -4.341 1.00 98.19 158 LYS A N 1
ATOM 1249 C CA . LYS A 1 158 ? -4.887 -5.715 -5.571 1.00 98.19 158 LYS A CA 1
ATOM 1250 C C . LYS A 1 158 ? -3.365 -5.528 -5.515 1.00 98.19 158 LYS A C 1
ATOM 1252 O O . LYS A 1 158 ? -2.693 -5.802 -6.506 1.00 98.19 158 LYS A O 1
ATOM 1257 N N . TRP A 1 159 ? -2.808 -5.162 -4.357 1.00 98.69 159 TRP A N 1
ATOM 1258 C CA . TRP A 1 159 ? -1.357 -5.214 -4.136 1.00 98.69 159 TRP A CA 1
ATOM 1259 C C . TRP A 1 159 ? -0.831 -6.660 -4.146 1.00 98.69 159 TRP A C 1
ATOM 1261 O O . TRP A 1 159 ? 0.151 -6.953 -4.828 1.00 98.69 159 TRP A O 1
ATOM 1271 N N . ASN A 1 160 ? -1.504 -7.581 -3.444 1.00 98.50 160 ASN A N 1
ATOM 1272 C CA . ASN A 1 160 ? -1.090 -8.982 -3.313 1.00 98.50 160 ASN A CA 1
ATOM 1273 C C . ASN A 1 160 ? -0.989 -9.708 -4.653 1.00 98.50 160 ASN A C 1
ATOM 1275 O O . ASN A 1 160 ? -0.066 -10.498 -4.830 1.00 98.50 160 ASN A O 1
ATOM 1279 N N . LYS A 1 161 ? -1.885 -9.411 -5.603 1.00 98.00 161 LYS A N 1
ATOM 1280 C CA . LYS A 1 161 ? -1.860 -9.979 -6.959 1.00 98.00 161 LYS A CA 1
ATOM 1281 C C . LYS A 1 161 ? -0.467 -9.915 -7.591 1.00 98.00 161 LYS A C 1
ATOM 1283 O O . LYS A 1 161 ? -0.046 -10.854 -8.258 1.00 98.00 161 LYS A O 1
ATOM 1288 N N . TRP A 1 162 ? 0.286 -8.838 -7.356 1.00 98.25 162 TRP A N 1
ATOM 1289 C CA . TRP A 1 162 ? 1.643 -8.687 -7.890 1.00 98.25 162 TRP A CA 1
ATOM 1290 C C . TRP A 1 162 ? 2.664 -9.645 -7.277 1.00 98.25 162 TRP A C 1
ATOM 1292 O O . TRP A 1 162 ? 3.669 -9.954 -7.922 1.00 98.25 162 TRP A O 1
ATOM 1302 N N . LEU A 1 163 ? 2.415 -10.124 -6.062 1.00 98.38 163 LEU A N 1
ATOM 1303 C CA . LEU A 1 163 ? 3.274 -11.057 -5.343 1.00 98.38 163 LEU A CA 1
ATOM 1304 C C . LEU A 1 163 ? 2.893 -12.520 -5.582 1.00 98.38 163 LEU A C 1
ATOM 1306 O O . LEU A 1 163 ? 3.736 -13.393 -5.405 1.00 98.38 163 LEU A O 1
ATOM 1310 N N . GLU A 1 164 ? 1.663 -12.815 -6.006 1.00 96.75 164 GLU A N 1
ATOM 1311 C CA . GLU A 1 164 ? 1.199 -14.187 -6.232 1.00 96.75 164 GLU A CA 1
ATOM 1312 C C . GLU A 1 164 ? 2.124 -14.971 -7.175 1.00 96.75 164 GLU A C 1
ATOM 1314 O O . GLU A 1 164 ? 2.331 -14.620 -8.336 1.00 96.75 164 GLU A O 1
ATOM 1319 N N . GLY A 1 165 ? 2.713 -16.056 -6.659 1.00 94.62 165 GLY A N 1
ATOM 1320 C CA . GLY A 1 165 ? 3.661 -16.891 -7.402 1.00 94.62 165 GLY A CA 1
ATOM 1321 C C . GLY A 1 165 ? 5.038 -16.255 -7.638 1.00 94.62 165 GLY A C 1
ATOM 1322 O O . GLY A 1 165 ? 5.925 -16.928 -8.162 1.00 94.62 165 GLY A O 1
ATOM 1323 N N . TYR A 1 166 ? 5.253 -15.005 -7.228 1.00 98.06 166 TYR A N 1
ATOM 1324 C CA . TYR A 1 166 ? 6.536 -14.318 -7.308 1.00 98.06 166 TYR A CA 1
ATOM 1325 C C . TYR A 1 166 ? 7.370 -14.571 -6.051 1.00 98.06 166 TYR A C 1
ATOM 1327 O O . TYR A 1 166 ? 6.890 -14.501 -4.926 1.00 98.06 166 TYR A O 1
ATOM 1335 N N . ASN A 1 167 ? 8.643 -14.892 -6.249 1.00 97.44 167 ASN A N 1
ATOM 1336 C CA . ASN A 1 167 ? 9.661 -15.127 -5.234 1.00 97.44 167 ASN A CA 1
ATOM 1337 C C . ASN A 1 167 ? 9.206 -16.036 -4.069 1.00 97.44 167 ASN A C 1
ATOM 1339 O O . ASN A 1 167 ? 9.585 -15.833 -2.918 1.00 97.44 167 ASN A O 1
ATOM 1343 N N . CYS A 1 168 ? 8.420 -17.078 -4.371 1.00 96.75 168 CYS A N 1
ATOM 1344 C CA . CYS A 1 168 ? 7.800 -17.980 -3.385 1.00 96.75 168 CYS A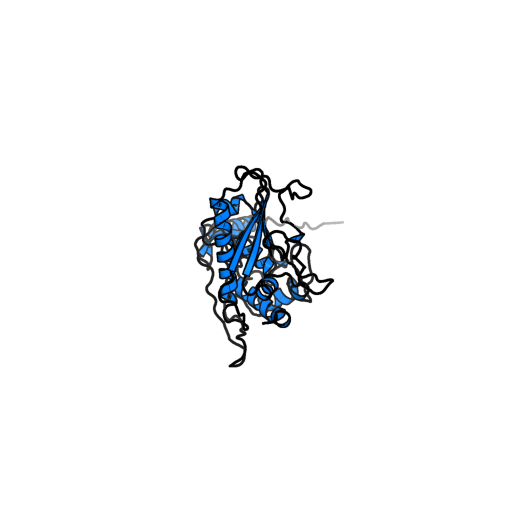 CA 1
ATOM 1345 C C . CYS A 1 168 ? 6.956 -17.272 -2.315 1.00 96.75 168 CYS A C 1
ATOM 1347 O O . CYS A 1 168 ? 6.837 -17.770 -1.198 1.00 96.75 168 CYS A O 1
ATOM 1349 N N . TRP A 1 169 ? 6.357 -16.127 -2.639 1.00 98.00 169 TRP A N 1
ATOM 1350 C CA . TRP A 1 169 ? 5.338 -15.538 -1.788 1.00 98.00 169 TRP A CA 1
ATOM 1351 C C . TRP A 1 169 ? 4.208 -16.557 -1.544 1.00 98.00 169 TRP A C 1
ATOM 1353 O O . TRP A 1 169 ? 3.650 -17.086 -2.514 1.00 98.00 169 TRP A O 1
ATOM 1363 N N . PRO A 1 170 ? 3.885 -16.881 -0.279 1.00 97.12 170 PRO A N 1
ATOM 1364 C CA . PRO A 1 170 ? 3.026 -18.022 0.033 1.00 97.12 170 PRO A CA 1
ATOM 1365 C C . PRO A 1 170 ? 1.529 -17.720 -0.093 1.00 97.12 170 PRO A C 1
ATOM 1367 O O . PRO A 1 170 ? 0.723 -18.651 -0.121 1.00 97.12 170 PRO A O 1
ATOM 1370 N N . PHE A 1 171 ? 1.135 -16.447 -0.166 1.00 98.00 171 PHE A N 1
ATOM 1371 C CA . PHE A 1 171 ? -0.261 -16.045 -0.010 1.00 98.00 171 PHE A CA 1
ATOM 1372 C C . PHE A 1 171 ? -0.917 -15.700 -1.348 1.00 98.00 171 PHE A C 1
ATOM 1374 O O . PHE A 1 171 ? -0.476 -14.813 -2.079 1.00 98.00 171 PHE A O 1
ATOM 1381 N N . ARG A 1 172 ? -2.018 -16.394 -1.655 1.00 97.06 172 ARG A N 1
ATOM 1382 C CA . ARG A 1 172 ? -2.894 -16.085 -2.803 1.00 97.06 172 ARG A CA 1
ATOM 1383 C C . ARG A 1 172 ? -3.989 -15.082 -2.472 1.00 97.06 172 ARG A C 1
ATOM 1385 O O . ARG A 1 172 ? -4.599 -14.518 -3.365 1.00 97.06 172 ARG A O 1
ATOM 1392 N N . LYS A 1 173 ? -4.277 -14.915 -1.189 1.00 97.38 173 LYS A N 1
ATOM 1393 C CA . LYS A 1 173 ? -5.237 -13.950 -0.684 1.00 97.38 173 LYS A CA 1
ATOM 1394 C C . LYS A 1 173 ? -4.707 -13.436 0.642 1.00 97.38 173 LYS A C 1
ATOM 1396 O O . LYS A 1 173 ? -4.137 -14.213 1.401 1.00 97.38 173 LYS A O 1
ATOM 1401 N N . LEU A 1 174 ? -4.880 -12.146 0.879 1.00 97.88 174 LEU A N 1
ATOM 1402 C CA . LEU A 1 174 ? -4.628 -11.521 2.169 1.00 97.88 174 LEU A CA 1
ATOM 1403 C C . LEU A 1 174 ? -5.968 -11.253 2.839 1.00 97.88 174 LEU A C 1
ATOM 1405 O O . LEU A 1 174 ? -6.856 -10.647 2.233 1.00 97.88 174 LEU A O 1
ATOM 1409 N N . GLU A 1 175 ? -6.121 -11.723 4.069 1.00 96.69 175 GLU A N 1
ATOM 1410 C CA . GLU A 1 175 ? -7.342 -11.557 4.847 1.00 96.69 175 GLU A CA 1
ATOM 1411 C C . GLU A 1 175 ? -7.237 -10.304 5.715 1.00 96.69 175 GLU A C 1
ATOM 1413 O O . GLU A 1 175 ? -6.213 -10.029 6.347 1.00 96.69 175 GLU A O 1
ATOM 1418 N N . THR A 1 176 ? -8.314 -9.525 5.765 1.00 92.31 176 THR A N 1
ATOM 1419 C CA . THR A 1 176 ? -8.402 -8.379 6.674 1.00 92.31 176 THR A CA 1
ATOM 1420 C C . THR A 1 176 ? -9.538 -8.590 7.656 1.00 92.31 176 THR A C 1
ATOM 1422 O O . THR A 1 176 ? -10.655 -8.930 7.271 1.00 92.31 176 THR A O 1
ATOM 1425 N N . SER A 1 177 ? -9.271 -8.344 8.933 1.00 88.75 177 SER A N 1
ATOM 1426 C CA . SER A 1 177 ? -10.301 -8.188 9.961 1.00 88.75 177 SER A CA 1
ATOM 1427 C C . SER A 1 177 ? -10.356 -6.740 10.416 1.00 88.75 177 SER A C 1
ATOM 1429 O O . SER A 1 177 ? -9.355 -6.031 10.369 1.00 88.75 177 SER A O 1
ATOM 1431 N N . VAL A 1 178 ? -11.535 -6.279 10.828 1.00 83.12 178 VAL A N 1
ATOM 1432 C CA . VAL A 1 178 ? -11.717 -4.913 11.317 1.00 83.12 178 VAL A CA 1
ATOM 1433 C C . VAL A 1 178 ? -12.369 -4.955 12.682 1.00 83.12 178 VAL A C 1
ATOM 1435 O O . VAL A 1 178 ? -13.511 -5.383 12.844 1.00 83.12 178 VAL A O 1
ATOM 1438 N N . THR A 1 179 ? -11.640 -4.437 13.655 1.00 80.62 179 THR A N 1
ATOM 1439 C CA . THR A 1 179 ? -12.120 -4.150 14.993 1.00 80.62 179 THR A CA 1
ATOM 1440 C C . THR A 1 179 ? -12.441 -2.665 15.078 1.00 80.62 179 THR A C 1
ATOM 1442 O O . THR A 1 179 ? -11.558 -1.809 15.087 1.00 80.62 179 THR A O 1
ATOM 1445 N N . VAL A 1 180 ? -13.729 -2.331 15.141 1.00 69.75 180 VAL A N 1
ATOM 1446 C CA . VAL A 1 180 ? -14.146 -0.939 15.331 1.00 69.75 180 VAL A CA 1
ATOM 1447 C C . VAL A 1 180 ? -14.258 -0.658 16.821 1.00 69.75 180 VAL A C 1
ATOM 1449 O O . VAL A 1 180 ? -15.063 -1.279 17.521 1.00 69.75 180 VAL A O 1
ATOM 1452 N N . ARG A 1 181 ? -13.455 0.283 17.318 1.00 62.78 181 ARG A N 1
ATOM 1453 C CA . ARG A 1 181 ? -13.629 0.844 18.657 1.00 62.78 181 ARG A CA 1
ATOM 1454 C C . ARG A 1 181 ? -14.411 2.139 18.506 1.00 62.78 181 ARG A C 1
ATOM 1456 O O . ARG A 1 181 ? -13.914 3.141 18.010 1.00 62.78 181 ARG A O 1
ATOM 1463 N N . LEU A 1 182 ? -15.688 2.060 18.859 1.00 53.47 182 LEU A N 1
ATOM 1464 C CA . LEU A 1 182 ? -16.585 3.204 18.880 1.00 53.47 182 LEU A CA 1
ATOM 1465 C C . LEU A 1 182 ? -16.545 3.782 20.285 1.00 53.47 182 LEU A C 1
ATOM 1467 O O . LEU A 1 182 ? -16.852 3.071 21.241 1.00 53.47 182 LEU A O 1
ATOM 1471 N N . ASP A 1 183 ? -16.214 5.063 20.403 1.00 43.66 183 ASP A N 1
ATOM 1472 C CA . ASP A 1 183 ? -16.605 5.811 21.594 1.00 43.66 183 ASP A CA 1
ATOM 1473 C C . ASP A 1 183 ? -18.129 5.762 21.727 1.00 43.66 183 ASP A C 1
ATOM 1475 O O . ASP A 1 183 ? -18.840 5.682 20.721 1.00 43.66 183 ASP A O 1
ATOM 1479 N N . GLY A 1 184 ? -18.606 5.727 22.971 1.00 41.81 184 GLY A N 1
ATOM 1480 C CA . GLY A 1 184 ? -19.942 5.362 23.445 1.00 41.81 184 GLY A CA 1
ATOM 1481 C C . GLY A 1 184 ? -21.130 6.108 22.828 1.00 41.81 184 GLY A C 1
ATOM 1482 O O . GLY A 1 184 ? -21.934 6.715 23.531 1.00 41.81 184 GLY A O 1
ATOM 1483 N N . ARG A 1 185 ? -21.324 5.996 21.517 1.00 42.34 185 ARG A N 1
ATOM 1484 C CA . ARG A 1 185 ? -22.525 6.406 20.787 1.00 42.34 185 ARG A CA 1
ATOM 1485 C C . ARG A 1 185 ? -23.051 5.304 19.870 1.00 42.34 185 ARG A C 1
ATOM 1487 O O . ARG A 1 185 ? -23.794 5.560 18.924 1.00 42.34 185 ARG A O 1
ATOM 1494 N N . VAL A 1 186 ? -22.755 4.053 20.218 1.00 38.69 186 VAL A N 1
ATOM 1495 C CA . VAL A 1 186 ? -23.658 2.934 19.941 1.00 38.69 186 VAL A CA 1
ATOM 1496 C C . VAL A 1 186 ? -24.574 2.793 21.146 1.00 38.69 186 VAL A C 1
ATOM 1498 O O . VAL A 1 186 ? -24.112 2.534 22.248 1.00 38.69 186 VAL A O 1
ATOM 1501 N N . SER A 1 187 ? -25.868 3.007 20.916 1.00 33.59 187 SER A N 1
ATOM 1502 C CA . SER A 1 187 ? -26.985 2.839 21.852 1.00 33.59 187 SER A CA 1
ATOM 1503 C C . SER A 1 187 ? -26.688 1.979 23.102 1.00 33.59 187 SER A C 1
ATOM 1505 O O . SER A 1 187 ? -26.899 0.769 23.081 1.00 33.59 187 SER A O 1
ATOM 1507 N N . GLY A 1 188 ? -26.276 2.618 24.205 1.00 34.16 188 GLY A N 1
ATOM 1508 C CA . GLY A 1 188 ? -26.506 2.113 25.565 1.00 34.16 188 GLY A CA 1
ATOM 1509 C C . GLY A 1 188 ? -25.376 1.396 26.317 1.00 34.16 188 GLY A C 1
ATOM 1510 O O . GLY A 1 188 ? -25.648 0.949 27.428 1.00 34.16 188 GLY A O 1
ATOM 1511 N N . GLN A 1 189 ? -24.142 1.293 25.810 1.00 32.47 189 GLN A N 1
ATOM 1512 C CA . GLN A 1 189 ? -23.016 0.760 26.602 1.00 32.47 189 GLN A CA 1
ATOM 1513 C C . GLN A 1 189 ? -21.789 1.676 26.513 1.00 32.47 189 GLN A C 1
ATOM 1515 O O . GLN A 1 189 ? -21.217 1.874 25.444 1.00 32.47 189 GLN A O 1
ATOM 1520 N N . LEU A 1 190 ? -21.424 2.269 27.653 1.00 32.16 190 LEU A N 1
ATOM 1521 C CA . LEU A 1 190 ? -20.196 3.039 27.842 1.00 32.16 190 LEU A CA 1
ATOM 1522 C C . LEU A 1 190 ? -19.051 2.041 28.048 1.00 32.16 190 LEU A C 1
ATOM 1524 O O . LEU A 1 190 ? -18.942 1.463 29.126 1.00 32.16 190 LEU A O 1
ATOM 1528 N N . TYR A 1 191 ? -18.226 1.823 27.027 1.00 42.78 191 TYR A N 1
ATOM 1529 C CA . TYR A 1 191 ? -16.894 1.261 27.241 1.00 42.78 191 TYR A CA 1
ATOM 1530 C C . TYR A 1 191 ? -16.008 2.367 27.824 1.00 42.78 191 TYR A C 1
ATOM 1532 O O . TYR A 1 191 ? -16.147 3.534 27.448 1.00 42.78 191 TYR A O 1
ATOM 1540 N N . GLU A 1 192 ? -15.166 2.022 28.798 1.00 44.81 192 GLU A N 1
ATOM 1541 C CA . GLU A 1 192 ? -14.235 2.954 29.433 1.00 44.81 192 GLU A CA 1
ATOM 1542 C C . GLU A 1 192 ? -13.445 3.738 28.375 1.00 44.81 192 GLU A C 1
ATOM 1544 O O . GLU A 1 192 ? -12.970 3.195 27.378 1.00 44.81 192 GLU A O 1
ATOM 1549 N N . ARG A 1 193 ? -13.386 5.057 28.571 1.00 56.16 193 ARG A N 1
ATOM 1550 C CA . ARG A 1 193 ? -12.853 6.032 27.619 1.00 56.16 193 ARG A CA 1
ATOM 1551 C C . ARG A 1 193 ? -11.341 5.866 27.457 1.00 56.16 193 ARG A C 1
ATOM 1553 O O . ARG A 1 193 ? -10.583 6.509 28.176 1.00 56.16 193 ARG A O 1
ATOM 1560 N N . ASN A 1 194 ? -10.908 5.052 26.497 1.00 66.81 194 ASN A N 1
ATOM 1561 C CA . ASN A 1 194 ? -9.536 5.104 26.001 1.00 66.81 194 ASN A CA 1
ATOM 1562 C C . ASN A 1 194 ? -9.437 6.223 24.950 1.00 66.81 194 ASN A C 1
ATOM 1564 O O . ASN A 1 194 ? -9.663 5.999 23.760 1.00 66.81 194 ASN A O 1
ATOM 1568 N N . LEU A 1 195 ? -9.212 7.450 25.424 1.00 73.06 195 LEU A N 1
ATOM 1569 C CA . LEU A 1 195 ? -9.014 8.639 24.594 1.00 73.06 195 LEU A CA 1
ATOM 1570 C C . LEU A 1 195 ? -7.534 9.032 24.608 1.00 73.06 195 LEU A C 1
ATOM 1572 O O . LEU A 1 195 ? -6.857 8.840 25.620 1.00 73.06 195 LEU A O 1
ATOM 1576 N N . ASP A 1 196 ? -7.049 9.600 23.509 1.00 72.25 196 ASP A N 1
ATOM 1577 C CA . ASP A 1 196 ? -5.719 10.205 23.456 1.00 72.25 196 ASP A CA 1
ATOM 1578 C C . ASP A 1 196 ? -5.679 11.603 24.111 1.00 72.25 196 ASP A C 1
ATOM 1580 O O . ASP A 1 196 ? -6.654 12.066 24.714 1.00 72.25 196 ASP A O 1
ATOM 1584 N N . SER A 1 197 ? -4.530 12.285 24.017 1.00 78.94 197 SER A N 1
ATOM 1585 C CA . SER A 1 197 ? -4.331 13.620 24.602 1.00 78.94 197 SER A CA 1
ATOM 1586 C C . SER A 1 197 ? -5.260 14.695 24.040 1.00 78.94 197 SER A C 1
ATOM 1588 O O . SER A 1 197 ? -5.500 15.690 24.724 1.00 78.94 197 SER A O 1
ATOM 1590 N N . ASP A 1 198 ? -5.793 14.484 22.836 1.00 73.31 198 ASP A N 1
ATOM 1591 C CA . ASP A 1 198 ? -6.689 15.409 22.144 1.00 73.31 198 ASP A CA 1
ATOM 1592 C C . ASP A 1 198 ? -8.169 15.037 22.359 1.00 73.31 198 ASP A C 1
ATOM 1594 O O . ASP A 1 198 ? -9.074 15.698 21.849 1.00 73.31 198 ASP A O 1
ATOM 1598 N N . GLY A 1 199 ? -8.435 14.005 23.170 1.00 72.44 199 GLY A N 1
ATOM 1599 C CA . GLY A 1 199 ? -9.779 13.531 23.479 1.00 72.44 199 GLY A CA 1
ATOM 1600 C C . GLY A 1 199 ? -10.388 12.657 22.381 1.00 72.44 199 GLY A C 1
ATOM 1601 O O . GLY A 1 199 ? -11.601 12.443 22.396 1.00 72.44 199 GLY A O 1
ATOM 1602 N N . VAL A 1 200 ? -9.576 12.152 21.449 1.00 72.81 200 VAL A N 1
ATOM 1603 C CA . VAL A 1 200 ? -10.017 11.301 20.340 1.00 72.81 200 VAL A CA 1
ATOM 1604 C C . VAL A 1 200 ? -9.969 9.831 20.759 1.00 72.81 200 VAL A C 1
ATOM 1606 O O . VAL A 1 200 ? -9.008 9.414 21.410 1.00 72.81 200 VAL A O 1
ATOM 1609 N N . PRO A 1 201 ? -10.965 9.005 20.390 1.00 72.06 201 PRO A N 1
ATOM 1610 C CA . PRO A 1 201 ? -10.947 7.578 20.697 1.00 72.06 201 PRO A CA 1
ATOM 1611 C C . PRO A 1 201 ? -9.725 6.900 20.086 1.00 72.06 201 PRO A C 1
ATOM 1613 O O . PRO A 1 201 ? -9.512 6.969 18.876 1.00 72.06 201 PRO A O 1
ATOM 1616 N N . GLN A 1 202 ? -8.936 6.224 20.918 1.00 76.38 202 GLN A N 1
ATOM 1617 C CA . GLN A 1 202 ? -7.722 5.547 20.481 1.00 76.38 202 GLN A CA 1
ATOM 1618 C C . GLN A 1 202 ? -7.816 4.033 20.646 1.00 76.38 202 GLN A C 1
ATOM 1620 O O . GLN A 1 202 ? -8.524 3.492 21.499 1.00 76.38 202 GLN A O 1
ATOM 1625 N N . CYS A 1 203 ? -7.069 3.344 19.795 1.00 82.75 203 CYS A N 1
ATOM 1626 C CA . CYS A 1 203 ? -6.892 1.908 19.881 1.00 82.75 203 CYS A CA 1
ATOM 1627 C C . CYS A 1 203 ? -6.039 1.558 21.114 1.00 82.75 203 CYS A C 1
ATOM 1629 O O . CYS A 1 203 ? -5.036 2.236 21.344 1.00 82.75 203 CYS A O 1
ATOM 1631 N N . PRO A 1 204 ? -6.394 0.524 21.900 1.00 84.19 204 PRO A N 1
ATOM 1632 C CA . PRO A 1 204 ? -5.665 0.211 23.125 1.00 84.19 204 PRO A CA 1
ATOM 1633 C C . PRO A 1 204 ? -4.229 -0.218 22.842 1.00 84.19 204 PRO A C 1
ATOM 1635 O O . PRO A 1 204 ? -3.988 -1.128 22.050 1.00 84.19 204 PRO A O 1
ATOM 1638 N N . VAL A 1 205 ? -3.266 0.433 23.486 1.00 86.06 205 VAL A N 1
ATOM 1639 C CA . VAL A 1 205 ? -1.837 0.214 23.222 1.00 86.06 205 VAL A CA 1
ATOM 1640 C C . VAL A 1 205 ? -1.398 -1.207 23.576 1.00 86.06 205 VAL A C 1
ATOM 1642 O O . VAL A 1 205 ? -0.572 -1.788 22.880 1.00 86.06 205 VAL A O 1
ATOM 1645 N N . GLU A 1 206 ? -2.011 -1.802 24.598 1.00 89.06 206 GLU A N 1
ATOM 1646 C CA . GLU A 1 206 ? -1.820 -3.187 25.032 1.00 89.06 206 GLU A CA 1
ATOM 1647 C C . GLU A 1 206 ? -2.299 -4.221 24.001 1.00 89.06 206 GLU A C 1
ATOM 1649 O O . GLU A 1 206 ? -1.880 -5.377 24.032 1.00 89.06 206 GLU A O 1
ATOM 1654 N N . CYS A 1 207 ? -3.156 -3.803 23.066 1.00 90.81 207 CYS A N 1
ATOM 1655 C CA . CYS A 1 207 ? -3.664 -4.627 21.976 1.00 90.81 207 CYS A CA 1
ATOM 1656 C C . CYS A 1 207 ? -2.867 -4.468 20.678 1.00 90.81 207 CYS A C 1
ATOM 1658 O O . CYS A 1 207 ? -3.145 -5.186 19.717 1.00 90.81 207 CYS A O 1
ATOM 1660 N N . TYR A 1 208 ? -1.906 -3.544 20.613 1.00 93.62 208 TYR A N 1
ATOM 1661 C CA . TYR A 1 208 ? -1.157 -3.298 19.388 1.00 93.62 208 TYR A CA 1
ATOM 1662 C C . TYR A 1 208 ? -0.039 -4.330 19.189 1.00 93.62 208 TYR A C 1
ATOM 1664 O O . TYR A 1 208 ? 0.891 -4.452 19.994 1.00 93.62 208 TYR A O 1
ATOM 1672 N N . ARG A 1 209 ? -0.106 -5.056 18.071 1.00 95.81 209 ARG A N 1
ATOM 1673 C CA . ARG A 1 209 ? 0.891 -6.037 17.650 1.00 95.81 209 ARG A CA 1
ATOM 1674 C C . ARG A 1 209 ? 1.927 -5.397 16.729 1.00 95.81 209 ARG A C 1
ATOM 1676 O O . ARG A 1 209 ? 1.648 -5.009 15.591 1.00 95.81 209 ARG A O 1
ATOM 1683 N N . PHE A 1 210 ? 3.157 -5.323 17.216 1.00 96.00 210 PHE A N 1
ATOM 1684 C CA . PHE A 1 210 ? 4.288 -4.767 16.483 1.00 96.00 210 PHE A CA 1
ATOM 1685 C C . PHE A 1 210 ? 5.568 -5.537 16.800 1.00 96.00 210 PHE A C 1
ATOM 1687 O O . PHE A 1 210 ? 5.684 -6.196 17.828 1.00 96.00 210 PHE A O 1
ATOM 1694 N N . TYR A 1 211 ? 6.538 -5.468 15.903 1.00 96.62 211 TYR A N 1
ATOM 1695 C CA . TYR A 1 211 ? 7.872 -5.984 16.117 1.00 96.62 211 TYR A CA 1
ATOM 1696 C C . TYR A 1 211 ? 8.678 -4.994 16.954 1.00 96.62 211 TYR A C 1
ATOM 1698 O O . TYR A 1 211 ? 8.996 -3.888 16.503 1.00 96.62 211 TYR A O 1
ATOM 1706 N N . ASP A 1 212 ? 9.019 -5.406 18.167 1.00 95.19 212 ASP A N 1
ATOM 1707 C CA . ASP A 1 212 ? 9.897 -4.679 19.065 1.00 95.19 212 ASP A CA 1
ATOM 1708 C C . ASP A 1 212 ? 11.356 -4.910 18.649 1.00 95.19 212 ASP A C 1
ATOM 1710 O O . ASP A 1 212 ? 11.916 -6.000 18.792 1.00 95.19 212 ASP A O 1
ATOM 1714 N N . HIS A 1 213 ? 11.986 -3.857 18.128 1.00 91.38 213 HIS A N 1
ATOM 1715 C CA . HIS A 1 213 ? 13.384 -3.878 17.694 1.00 91.38 213 HIS A CA 1
ATOM 1716 C C . HIS A 1 213 ? 14.385 -3.940 18.847 1.00 91.38 213 HIS A C 1
ATOM 1718 O O . HIS A 1 213 ? 15.498 -4.422 18.645 1.00 91.38 213 HIS A O 1
ATOM 1724 N N . VAL A 1 214 ? 14.007 -3.479 20.042 1.00 92.75 214 VAL A N 1
ATOM 1725 C CA . VAL A 1 214 ? 14.865 -3.527 21.233 1.00 92.75 214 VAL A CA 1
ATOM 1726 C C . VAL A 1 214 ? 14.982 -4.967 21.715 1.00 92.75 214 VAL A C 1
ATOM 1728 O O . VAL A 1 214 ? 16.083 -5.450 21.969 1.00 92.75 214 VAL A O 1
ATOM 1731 N N . ASN A 1 215 ? 13.849 -5.668 21.781 1.00 95.19 215 ASN A N 1
ATOM 1732 C CA . ASN A 1 215 ? 13.786 -7.051 22.253 1.00 95.19 215 ASN A CA 1
ATOM 1733 C C . ASN A 1 215 ? 13.898 -8.094 21.122 1.00 95.19 215 ASN A C 1
ATOM 1735 O O . ASN A 1 215 ? 14.016 -9.290 21.386 1.00 95.19 215 ASN A O 1
ATOM 1739 N N . ASN A 1 216 ? 13.902 -7.652 19.859 1.00 94.25 216 ASN A N 1
ATOM 1740 C CA . ASN A 1 216 ? 13.984 -8.482 18.653 1.00 94.25 216 ASN A CA 1
ATOM 1741 C C . ASN A 1 216 ? 12.887 -9.571 18.598 1.00 94.25 216 ASN A C 1
ATOM 1743 O O . ASN A 1 216 ? 13.119 -10.698 18.143 1.00 94.25 216 ASN A O 1
ATOM 1747 N N . MET A 1 217 ? 11.674 -9.219 19.031 1.00 95.44 217 MET A N 1
ATOM 1748 C CA . MET A 1 217 ? 10.504 -10.099 19.094 1.00 95.44 217 MET A CA 1
ATOM 1749 C C . MET A 1 217 ? 9.209 -9.329 18.817 1.00 95.44 217 MET A C 1
ATOM 1751 O O . MET A 1 217 ? 9.178 -8.107 18.907 1.00 95.44 217 MET A O 1
ATOM 1755 N N . TRP A 1 218 ? 8.136 -10.039 18.477 1.00 96.00 218 TRP A N 1
ATOM 1756 C CA . TRP A 1 218 ? 6.804 -9.436 18.400 1.00 96.00 218 TRP A CA 1
ATOM 1757 C C . TRP A 1 218 ? 6.283 -9.107 19.801 1.00 96.00 218 TRP A C 1
ATOM 1759 O O . TRP A 1 218 ? 6.599 -9.823 20.754 1.00 96.00 218 TRP A O 1
ATOM 1769 N N . SER A 1 219 ? 5.529 -8.014 19.913 1.00 96.12 219 SER A N 1
ATOM 1770 C CA . SER A 1 219 ? 4.991 -7.516 21.173 1.00 96.12 219 SER A CA 1
ATOM 1771 C C . SER A 1 219 ? 4.102 -8.555 21.856 1.00 96.12 219 SER A C 1
ATOM 1773 O O . SER A 1 219 ? 3.367 -9.311 21.214 1.00 96.12 219 SER A O 1
ATOM 1775 N N . ASP A 1 220 ? 4.179 -8.585 23.184 1.00 94.31 220 ASP A N 1
ATOM 1776 C CA . ASP A 1 220 ? 3.288 -9.392 24.005 1.00 94.31 220 ASP A CA 1
ATOM 1777 C C . ASP A 1 220 ? 1.951 -8.661 24.156 1.00 94.31 220 ASP A C 1
ATOM 1779 O O . ASP A 1 220 ? 1.879 -7.586 24.749 1.00 94.31 220 ASP A O 1
ATOM 1783 N N . THR A 1 221 ? 0.898 -9.251 23.594 1.00 93.94 221 THR A N 1
ATOM 1784 C CA . THR A 1 221 ? -0.476 -8.728 23.644 1.00 93.94 221 THR A CA 1
ATOM 1785 C C . THR A 1 221 ? -1.353 -9.520 24.618 1.00 93.94 221 THR A C 1
ATOM 1787 O O . THR A 1 221 ? -2.574 -9.418 24.572 1.00 93.94 221 THR A O 1
ATOM 1790 N N . SER A 1 222 ? -0.757 -10.296 25.535 1.00 93.38 222 SER A N 1
ATOM 1791 C CA . SER A 1 222 ? -1.487 -11.091 26.538 1.00 93.38 222 SER A CA 1
ATOM 1792 C C . SER A 1 222 ? -2.335 -10.262 27.509 1.00 93.38 222 SER A C 1
ATOM 1794 O O . SER A 1 222 ? -3.277 -10.790 28.096 1.00 93.38 222 SER A O 1
ATOM 1796 N N . ALA A 1 223 ? -2.028 -8.969 27.659 1.00 90.31 223 ALA A N 1
ATOM 1797 C CA . ALA A 1 223 ? -2.819 -8.018 28.440 1.00 90.31 223 ALA A CA 1
ATOM 1798 C C . ALA A 1 223 ? -4.034 -7.455 27.677 1.00 90.31 223 ALA A C 1
ATOM 1800 O O . ALA A 1 223 ? -4.864 -6.776 28.276 1.00 90.31 223 ALA A O 1
ATOM 1801 N N . CYS A 1 224 ? -4.152 -7.713 26.371 1.00 86.75 224 CYS A N 1
ATOM 1802 C CA . CYS A 1 224 ? -5.292 -7.266 25.586 1.00 86.75 224 CYS A CA 1
ATOM 1803 C C . CYS A 1 224 ? -6.542 -8.081 25.944 1.00 86.75 224 CYS A C 1
ATOM 1805 O O . CYS A 1 224 ? -6.607 -9.284 25.709 1.00 86.75 224 CYS A O 1
ATOM 1807 N N . GLU A 1 225 ? -7.578 -7.415 26.452 1.00 82.69 225 GLU A N 1
ATOM 1808 C CA . GLU A 1 225 ? -8.866 -8.052 26.787 1.00 82.69 225 GLU A CA 1
ATOM 1809 C C . GLU A 1 225 ? -9.733 -8.372 25.555 1.00 82.69 225 GLU A C 1
ATOM 1811 O O . GLU A 1 225 ? -10.859 -8.861 25.662 1.00 82.69 225 GLU A O 1
ATOM 1816 N N . SER A 1 226 ? -9.232 -8.057 24.364 1.00 81.31 226 SER A N 1
ATOM 1817 C CA . SER A 1 226 ? -9.941 -8.187 23.097 1.00 81.31 226 SER A CA 1
ATOM 1818 C C . SER A 1 226 ? -9.027 -8.758 22.015 1.00 81.31 226 SER A C 1
ATOM 1820 O O . SER A 1 226 ? -7.896 -9.132 22.299 1.00 81.31 226 SER A O 1
ATOM 1822 N N . GLU A 1 227 ? -9.494 -8.836 20.770 1.00 84.38 227 GLU A N 1
ATOM 1823 C CA . GLU A 1 227 ? -8.622 -9.236 19.662 1.00 84.38 227 GLU A CA 1
ATOM 1824 C C . GLU A 1 227 ? -7.507 -8.194 19.444 1.00 84.38 227 GLU A C 1
ATOM 1826 O O . GLU A 1 227 ? -7.825 -7.020 19.201 1.00 84.38 227 GLU A O 1
ATOM 1831 N N . PRO A 1 228 ? -6.216 -8.583 19.502 1.00 92.06 228 PRO A N 1
ATOM 1832 C CA . PRO A 1 228 ? -5.117 -7.680 19.188 1.00 92.06 228 PRO A CA 1
ATOM 1833 C C . PRO A 1 228 ? -5.186 -7.215 17.731 1.00 92.06 228 PRO A C 1
ATOM 1835 O O . PRO A 1 228 ? -5.662 -7.946 16.859 1.00 92.06 228 PRO A O 1
ATOM 1838 N N . PHE A 1 229 ? -4.679 -6.020 17.449 1.00 94.00 229 PHE A N 1
ATOM 1839 C CA . PHE A 1 229 ? -4.660 -5.439 16.108 1.00 94.00 229 PHE A CA 1
ATOM 1840 C C . PHE A 1 229 ? -3.236 -5.176 15.629 1.00 94.00 229 PHE A C 1
ATOM 1842 O O . PHE A 1 229 ? -2.332 -4.931 16.420 1.00 94.00 229 PHE A O 1
ATOM 1849 N N . ASP A 1 230 ? -3.050 -5.196 14.317 1.00 96.25 230 ASP A N 1
ATOM 1850 C CA . ASP A 1 230 ? -1.758 -5.052 13.651 1.00 96.25 230 ASP A CA 1
ATOM 1851 C C . ASP A 1 230 ? -1.610 -3.696 12.968 1.00 96.25 230 ASP A C 1
ATOM 1853 O O . ASP A 1 230 ? -0.490 -3.238 12.756 1.00 96.25 230 ASP A O 1
ATOM 1857 N N . VAL A 1 231 ? -2.722 -3.071 12.582 1.00 96.06 231 VAL A N 1
ATOM 1858 C CA . VAL A 1 231 ? -2.733 -1.849 11.774 1.00 96.06 231 VAL A CA 1
ATOM 1859 C C . VAL A 1 231 ? -3.816 -0.902 12.288 1.00 96.06 231 VAL A C 1
ATOM 1861 O O . VAL A 1 231 ? -4.880 -1.340 12.725 1.00 96.06 231 VAL A O 1
ATOM 1864 N N . SER A 1 232 ? -3.567 0.403 12.266 1.00 93.69 232 SER A N 1
ATOM 1865 C CA . SER A 1 232 ? -4.552 1.411 12.655 1.00 93.69 232 SER A CA 1
ATOM 1866 C C . SER A 1 232 ? -5.130 2.130 11.434 1.00 93.69 232 SER A C 1
ATOM 1868 O O . SER A 1 232 ? -4.398 2.472 10.509 1.00 93.69 232 SER A O 1
ATOM 1870 N N . PHE A 1 233 ? -6.448 2.342 11.414 1.00 94.19 233 PHE A N 1
ATOM 1871 C CA . PHE A 1 233 ? -7.144 3.056 10.339 1.00 94.19 233 PHE A CA 1
ATOM 1872 C C . PHE A 1 233 ? -7.852 4.284 10.889 1.00 94.19 233 PHE A C 1
ATOM 1874 O O . PHE A 1 233 ? -8.861 4.162 11.586 1.00 94.19 233 PHE A O 1
ATOM 1881 N N . TRP A 1 234 ? -7.286 5.453 10.612 1.00 93.44 234 TRP A N 1
ATOM 1882 C CA . TRP A 1 234 ? -7.731 6.726 11.156 1.00 93.44 234 TRP A CA 1
ATOM 1883 C C . TRP A 1 234 ? -8.503 7.485 10.081 1.00 93.44 234 TRP A C 1
ATOM 1885 O O . TRP A 1 234 ? -7.995 7.731 8.988 1.00 93.44 234 TRP A O 1
ATOM 1895 N N . LEU A 1 235 ? -9.745 7.842 10.393 1.00 92.44 235 LEU A N 1
ATOM 1896 C CA . LEU A 1 235 ? -10.643 8.563 9.491 1.00 92.44 235 LEU A CA 1
ATOM 1897 C C . LEU A 1 235 ? -10.796 9.978 10.034 1.00 92.44 235 LEU A C 1
ATOM 1899 O O . LEU A 1 235 ? -11.454 10.152 11.061 1.00 92.44 235 LEU A O 1
ATOM 1903 N N . LYS A 1 236 ? -10.191 10.958 9.358 1.00 90.81 236 LYS A N 1
ATOM 1904 C CA . LYS A 1 236 ? -10.067 12.340 9.845 1.00 90.81 236 LYS A CA 1
ATOM 1905 C C . LYS A 1 236 ? -10.899 13.324 9.017 1.00 90.81 236 LYS A C 1
ATOM 1907 O O . LYS A 1 236 ? -10.898 13.265 7.787 1.00 90.81 236 LYS A O 1
ATOM 1912 N N . GLU A 1 237 ? -11.605 14.241 9.680 1.00 90.19 237 GLU A N 1
ATOM 1913 C CA . GLU A 1 237 ? -12.402 15.295 9.019 1.00 90.19 237 GLU A CA 1
ATOM 1914 C C . GLU A 1 237 ? -11.555 16.462 8.482 1.00 90.19 237 GLU A C 1
ATOM 1916 O O . GLU A 1 237 ? -11.990 17.173 7.577 1.00 90.19 237 GLU A O 1
ATOM 1921 N N . ASP A 1 238 ? -10.360 16.668 9.031 1.00 88.75 238 ASP A N 1
ATOM 1922 C CA . ASP A 1 238 ? -9.544 17.873 8.858 1.00 88.75 238 ASP A CA 1
ATOM 1923 C C . ASP A 1 238 ? -8.426 17.746 7.809 1.00 88.75 238 ASP A C 1
ATOM 1925 O O . ASP A 1 238 ? -7.713 18.721 7.563 1.00 88.75 238 ASP A O 1
ATOM 1929 N N . ILE A 1 239 ? -8.300 16.590 7.143 1.00 92.00 239 ILE A N 1
ATOM 1930 C CA . ILE A 1 239 ? -7.322 16.375 6.065 1.00 92.00 239 ILE A CA 1
ATOM 1931 C C . ILE A 1 239 ? -7.999 16.074 4.715 1.00 92.00 239 ILE A C 1
ATOM 1933 O O . ILE A 1 239 ? -8.982 15.326 4.656 1.00 92.00 239 ILE A O 1
ATOM 1937 N N . PRO A 1 240 ? -7.479 16.622 3.598 1.00 91.19 240 PRO A N 1
ATOM 1938 C CA . PRO A 1 240 ? -7.963 16.316 2.251 1.00 91.19 240 PRO A CA 1
ATOM 1939 C C . PRO A 1 240 ? -7.177 15.188 1.554 1.00 91.19 240 PRO A C 1
ATOM 1941 O O . PRO A 1 240 ? -7.443 14.899 0.392 1.00 91.19 240 PRO A O 1
ATOM 1944 N N . TYR A 1 241 ? -6.192 14.594 2.229 1.00 90.62 241 TYR A N 1
ATOM 1945 C CA . TYR A 1 241 ? -5.278 13.567 1.712 1.00 90.62 241 TYR A CA 1
ATOM 1946 C C . TYR A 1 241 ? -5.137 12.419 2.730 1.00 90.62 241 TYR A C 1
ATOM 1948 O O . TYR A 1 241 ? -5.991 12.283 3.610 1.00 90.62 241 TYR A O 1
ATOM 1956 N N . GLY A 1 242 ? -4.102 11.587 2.612 1.00 94.00 242 GLY A N 1
ATOM 1957 C CA . GLY A 1 242 ? -3.747 10.580 3.607 1.00 94.00 242 GLY A CA 1
ATOM 1958 C C . GLY A 1 242 ? -2.283 10.653 4.045 1.00 94.00 242 GLY A C 1
ATOM 1959 O O . GLY A 1 242 ? -1.499 11.437 3.509 1.00 94.00 242 GLY A O 1
ATOM 1960 N N . TYR A 1 243 ? -1.970 9.867 5.071 1.00 94.81 243 TYR A N 1
ATOM 1961 C CA . TYR A 1 243 ? -0.627 9.554 5.538 1.00 94.81 243 TYR A CA 1
ATOM 1962 C C . TYR A 1 243 ? -0.566 8.084 5.927 1.00 94.81 243 TYR A C 1
ATOM 1964 O O . TYR A 1 243 ? -1.357 7.625 6.750 1.00 94.81 243 TYR A O 1
ATOM 1972 N N . GLY A 1 244 ? 0.402 7.364 5.385 1.00 95.12 244 GLY A N 1
ATOM 1973 C CA . GLY A 1 244 ? 0.561 5.934 5.585 1.00 95.12 244 GLY A CA 1
ATOM 1974 C C . GLY A 1 244 ? 1.974 5.581 6.009 1.00 95.12 244 GLY A C 1
ATOM 1975 O O . GLY A 1 244 ? 2.954 6.189 5.578 1.00 95.12 244 GLY A O 1
ATOM 1976 N N . TYR A 1 245 ? 2.089 4.565 6.856 1.00 95.88 245 TYR A N 1
ATOM 1977 C CA . TYR A 1 245 ? 3.365 3.956 7.206 1.00 95.88 245 TYR A CA 1
ATOM 1978 C C . TYR A 1 245 ? 3.154 2.515 7.703 1.00 95.88 245 TYR A C 1
ATOM 1980 O O . TYR A 1 245 ? 2.107 1.906 7.488 1.00 95.88 245 TYR A O 1
ATOM 1988 N N . ASP A 1 246 ? 4.152 1.941 8.371 1.00 94.94 246 ASP A N 1
ATOM 1989 C CA . ASP A 1 246 ? 4.120 0.569 8.889 1.00 94.94 246 ASP A CA 1
ATOM 1990 C C . ASP A 1 246 ? 3.002 0.297 9.920 1.00 94.94 246 ASP A C 1
ATOM 1992 O O . ASP A 1 246 ? 2.520 -0.830 10.036 1.00 94.94 246 ASP A O 1
ATOM 1996 N N . TRP A 1 247 ? 2.580 1.320 10.662 1.00 94.88 247 TRP A N 1
ATOM 1997 C CA . TRP A 1 247 ? 1.555 1.242 11.700 1.00 94.88 247 TRP A CA 1
ATOM 1998 C C . TRP A 1 247 ? 0.133 1.308 11.141 1.00 94.88 247 TRP A C 1
ATOM 2000 O O . TRP A 1 247 ? -0.816 0.970 11.852 1.00 94.88 247 TRP A O 1
ATOM 2010 N N . GLY A 1 248 ? -0.029 1.733 9.887 1.00 95.56 248 GLY A N 1
ATOM 2011 C CA . GLY A 1 248 ? -1.323 1.936 9.254 1.00 95.56 248 GLY A CA 1
ATOM 2012 C C . GLY A 1 248 ? -1.433 3.264 8.547 1.00 95.56 248 GLY A C 1
ATOM 2013 O O . GLY A 1 248 ? -0.480 3.700 7.906 1.00 95.56 248 GLY A O 1
ATOM 2014 N N . GLN A 1 249 ? -2.627 3.846 8.596 1.00 96.56 249 GLN A N 1
ATOM 2015 C CA . GLN A 1 249 ? -2.945 5.002 7.777 1.00 96.56 249 GLN A CA 1
ATOM 2016 C C . GLN A 1 249 ? -3.949 5.950 8.425 1.00 96.56 249 GLN A C 1
ATOM 2018 O O . GLN A 1 249 ? -4.942 5.528 9.024 1.00 96.56 249 GLN A O 1
ATOM 2023 N N . GLU A 1 250 ? -3.707 7.233 8.208 1.00 95.31 250 GLU A N 1
ATOM 2024 C CA . GLU A 1 250 ? -4.660 8.328 8.297 1.00 95.31 250 GLU A CA 1
ATOM 2025 C C . GLU A 1 250 ? -5.170 8.652 6.901 1.00 95.31 250 GLU A C 1
ATOM 2027 O O . GLU A 1 250 ? -4.385 8.791 5.971 1.00 95.31 250 GLU A O 1
ATOM 2032 N N . VAL A 1 251 ? -6.483 8.787 6.736 1.00 96.81 251 VAL A N 1
ATOM 2033 C CA . VAL A 1 251 ? -7.075 9.197 5.460 1.00 96.81 251 VAL A CA 1
ATOM 2034 C C . VAL A 1 251 ? -8.204 10.194 5.673 1.00 96.81 251 VAL A C 1
ATOM 2036 O O . VAL A 1 251 ? -8.871 10.211 6.715 1.00 96.81 251 VAL A O 1
ATOM 2039 N N . SER A 1 252 ? -8.453 10.994 4.639 1.00 96.44 252 SER A N 1
ATOM 2040 C CA . SER A 1 252 ? -9.614 11.871 4.575 1.00 96.44 252 SER A CA 1
ATOM 2041 C C . SER A 1 252 ? -10.907 11.073 4.740 1.00 96.44 252 SER A C 1
ATOM 2043 O O . SER A 1 252 ? -11.247 10.209 3.920 1.00 96.44 252 SER A O 1
ATOM 2045 N N . LEU A 1 253 ? -11.664 11.403 5.787 1.00 94.75 253 LEU A N 1
ATOM 2046 C CA . LEU A 1 253 ? -12.993 10.855 6.015 1.00 94.75 253 LEU A CA 1
ATOM 2047 C C . LEU A 1 253 ? -13.900 11.155 4.822 1.00 94.75 253 LEU A C 1
ATOM 2049 O O . LEU A 1 253 ? -14.574 10.259 4.322 1.00 94.75 253 LEU A O 1
ATOM 2053 N N . ASN A 1 254 ? -13.928 12.414 4.378 1.00 95.25 254 ASN A N 1
ATOM 2054 C CA . ASN A 1 254 ? -14.854 12.861 3.343 1.00 95.25 254 ASN A CA 1
ATOM 2055 C C . ASN A 1 254 ? -14.601 12.140 2.013 1.00 95.25 254 ASN A C 1
ATOM 2057 O O . ASN A 1 254 ? -15.547 11.650 1.405 1.00 95.25 254 ASN A O 1
ATOM 2061 N N . ASP A 1 255 ? -13.339 12.022 1.589 1.00 96.44 255 ASP A N 1
ATOM 2062 C CA . ASP A 1 255 ? -12.985 11.252 0.390 1.00 96.44 255 ASP A CA 1
ATOM 2063 C C . ASP A 1 255 ? -13.413 9.783 0.527 1.00 96.44 255 ASP A C 1
ATOM 2065 O O . ASP A 1 255 ? -14.168 9.269 -0.299 1.00 96.44 255 ASP A O 1
ATOM 2069 N N . THR A 1 256 ? -13.037 9.145 1.641 1.00 96.56 256 THR A N 1
ATOM 2070 C CA . THR A 1 256 ? -13.354 7.734 1.893 1.00 96.56 256 THR A CA 1
ATOM 2071 C C . THR A 1 256 ? -14.859 7.474 1.882 1.00 96.56 256 THR A C 1
ATOM 2073 O O . THR A 1 256 ? -15.306 6.458 1.356 1.00 96.56 256 THR A O 1
ATOM 2076 N N . MET A 1 257 ? -15.663 8.377 2.456 1.00 95.75 257 MET A N 1
ATOM 2077 C CA . MET A 1 257 ? -17.121 8.233 2.468 1.00 95.75 257 MET A CA 1
ATOM 2078 C C . MET A 1 257 ? -17.729 8.439 1.078 1.00 95.75 257 MET A C 1
ATOM 2080 O O . MET A 1 257 ? -18.659 7.717 0.720 1.00 95.75 257 MET A O 1
ATOM 2084 N N . ASN A 1 258 ? -17.204 9.383 0.291 1.00 96.75 258 ASN A N 1
ATOM 2085 C CA . ASN A 1 258 ? -17.683 9.644 -1.069 1.00 96.75 258 ASN A CA 1
ATOM 2086 C C . ASN A 1 258 ? -17.390 8.477 -2.020 1.00 96.75 258 ASN A C 1
ATOM 2088 O O . ASN A 1 258 ? -18.217 8.179 -2.877 1.00 96.75 258 ASN A O 1
ATOM 2092 N N . ASN A 1 259 ? -16.267 7.789 -1.812 1.00 97.25 259 ASN A N 1
ATOM 2093 C CA . ASN A 1 259 ? -15.785 6.714 -2.678 1.00 97.25 259 ASN A CA 1
ATOM 2094 C C . ASN A 1 259 ? -15.961 5.314 -2.053 1.00 97.25 259 ASN A C 1
ATOM 2096 O O . ASN A 1 259 ? -15.411 4.329 -2.540 1.00 97.25 259 ASN A O 1
ATOM 2100 N N . LEU A 1 260 ? -16.731 5.183 -0.963 1.00 96.31 260 LEU A N 1
ATOM 2101 C CA . LEU A 1 260 ? -16.813 3.958 -0.146 1.00 96.31 260 LEU A CA 1
ATOM 2102 C C . LEU A 1 260 ? -17.156 2.696 -0.963 1.00 96.31 260 LEU A C 1
ATOM 2104 O O . LEU A 1 260 ? -16.692 1.591 -0.652 1.00 96.31 260 LEU A O 1
ATOM 2108 N N . TYR A 1 261 ? -17.975 2.883 -1.998 1.00 96.19 261 TYR A N 1
ATOM 2109 C CA . TYR A 1 261 ? -18.490 1.835 -2.876 1.00 96.19 261 TYR A CA 1
ATOM 2110 C C . TYR A 1 261 ? -17.708 1.670 -4.179 1.00 96.19 261 TYR A C 1
ATOM 2112 O O . TYR A 1 261 ? -17.996 0.727 -4.913 1.00 96.19 261 TYR A O 1
ATOM 2120 N N . ASP A 1 262 ? -16.744 2.544 -4.457 1.00 97.38 262 ASP A N 1
ATOM 2121 C CA . ASP A 1 262 ? -15.887 2.412 -5.627 1.00 97.38 262 ASP A CA 1
ATOM 2122 C C . ASP A 1 262 ? -14.887 1.271 -5.444 1.00 97.38 262 ASP A C 1
ATOM 2124 O O . ASP A 1 262 ? -14.442 0.962 -4.331 1.00 97.38 262 ASP A O 1
ATOM 2128 N N . GLU A 1 263 ? -14.530 0.623 -6.551 1.00 96.50 263 GLU A N 1
ATOM 2129 C CA . GLU A 1 263 ? -13.558 -0.466 -6.556 1.00 96.50 263 GLU A CA 1
ATOM 2130 C C . GLU A 1 263 ? -12.200 -0.016 -5.990 1.00 96.50 263 GLU A C 1
ATOM 2132 O O . GLU A 1 263 ? -11.582 -0.760 -5.217 1.00 96.50 263 GLU A O 1
ATOM 2137 N N . ASP A 1 264 ? -11.769 1.200 -6.327 1.00 97.38 264 ASP A N 1
ATOM 2138 C CA . ASP A 1 264 ? -10.533 1.838 -5.874 1.00 97.38 264 ASP A CA 1
ATOM 2139 C C . ASP A 1 264 ? -10.808 3.183 -5.200 1.00 97.38 264 ASP A C 1
ATOM 2141 O O . ASP A 1 264 ? -11.606 3.991 -5.675 1.00 97.38 264 ASP A O 1
ATOM 2145 N N . ILE A 1 265 ? -10.088 3.422 -4.107 1.00 97.75 265 ILE A N 1
ATOM 2146 C CA . ILE A 1 265 ? -10.005 4.686 -3.384 1.00 97.75 265 ILE A CA 1
ATOM 2147 C C . ILE A 1 265 ? -8.522 5.041 -3.326 1.00 97.75 265 ILE A C 1
ATOM 2149 O O . ILE A 1 265 ? -7.758 4.401 -2.597 1.00 97.75 265 ILE A O 1
ATOM 2153 N N . LEU A 1 266 ? -8.119 6.055 -4.094 1.00 97.31 266 LEU A N 1
ATOM 2154 C CA . LEU A 1 266 ? -6.722 6.416 -4.341 1.00 97.31 266 LEU A CA 1
ATOM 2155 C C . LEU A 1 266 ? -5.914 6.484 -3.046 1.00 97.31 266 LEU A C 1
ATOM 2157 O O . LEU A 1 266 ? -4.896 5.809 -2.940 1.00 97.31 266 LEU A O 1
ATOM 2161 N N . PHE A 1 267 ? -6.378 7.250 -2.053 1.00 97.50 267 PHE A N 1
ATOM 2162 C CA . PHE A 1 267 ? -5.632 7.432 -0.807 1.00 97.50 267 PHE A CA 1
ATOM 2163 C C . PHE A 1 267 ? -5.485 6.133 -0.017 1.00 97.50 267 PHE A C 1
ATOM 2165 O O . PHE A 1 267 ? -4.404 5.847 0.470 1.00 97.50 267 PHE A O 1
ATOM 2172 N N . ILE A 1 268 ? -6.513 5.283 0.047 1.00 97.94 268 ILE A N 1
ATOM 2173 C CA . ILE A 1 268 ? -6.387 3.989 0.737 1.00 97.94 268 ILE A CA 1
ATOM 2174 C C . ILE A 1 268 ? -5.379 3.089 0.020 1.00 97.94 268 ILE A C 1
ATOM 2176 O O . ILE A 1 268 ? -4.528 2.483 0.665 1.00 97.94 268 ILE A O 1
ATOM 2180 N N . GLY A 1 269 ? -5.447 3.004 -1.312 1.00 98.06 269 GLY A N 1
ATOM 2181 C CA . GLY A 1 269 ? -4.480 2.228 -2.089 1.00 98.06 269 GLY A CA 1
ATOM 2182 C C . GLY A 1 269 ? -3.047 2.751 -1.942 1.00 98.06 269 GLY A C 1
ATOM 2183 O O . GLY A 1 269 ? -2.123 1.949 -1.792 1.00 98.06 269 GLY A O 1
ATOM 2184 N N . HIS A 1 270 ? -2.886 4.077 -1.948 1.00 98.19 270 HIS A N 1
ATOM 2185 C CA . HIS A 1 270 ? -1.623 4.789 -1.769 1.00 98.19 270 HIS A CA 1
ATOM 2186 C C . HIS A 1 270 ? -1.019 4.541 -0.381 1.00 98.19 270 HIS A C 1
ATOM 2188 O O . HIS A 1 270 ? 0.105 4.049 -0.285 1.00 98.19 270 HIS A O 1
ATOM 2194 N N . GLU A 1 271 ? -1.781 4.779 0.691 1.00 98.12 271 GLU A N 1
ATOM 2195 C CA . GLU A 1 271 ? -1.285 4.616 2.061 1.00 98.12 271 GLU A CA 1
ATOM 2196 C C . GLU A 1 271 ? -0.949 3.150 2.384 1.00 98.12 271 GLU A C 1
ATOM 2198 O O . GLU A 1 271 ? 0.040 2.865 3.065 1.00 98.12 271 GLU A O 1
ATOM 2203 N N . ILE A 1 272 ? -1.694 2.187 1.823 1.00 98.56 272 ILE A N 1
ATOM 2204 C CA . ILE A 1 272 ? -1.327 0.766 1.913 1.00 98.56 272 ILE A CA 1
ATOM 2205 C C . ILE A 1 272 ? 0.030 0.498 1.240 1.00 98.56 272 ILE A C 1
ATOM 2207 O O . ILE A 1 272 ? 0.818 -0.311 1.738 1.00 98.56 272 ILE A O 1
ATOM 2211 N N . GLY A 1 273 ? 0.338 1.190 0.140 1.00 98.31 273 GLY A N 1
ATOM 2212 C CA . GLY A 1 273 ? 1.641 1.118 -0.518 1.00 98.31 273 GLY A CA 1
ATOM 2213 C C . GLY A 1 273 ? 2.794 1.550 0.394 1.00 98.31 273 GLY A C 1
ATOM 2214 O O . GLY A 1 273 ? 3.836 0.885 0.422 1.00 98.31 273 GLY A O 1
ATOM 2215 N N . HIS A 1 274 ? 2.598 2.581 1.221 1.00 98.00 274 HIS A N 1
ATOM 2216 C CA . HIS A 1 274 ? 3.568 2.954 2.256 1.00 98.00 274 HIS A CA 1
ATOM 2217 C C . HIS A 1 274 ? 3.738 1.876 3.323 1.00 98.00 274 HIS A C 1
ATOM 2219 O O . HIS A 1 274 ? 4.862 1.598 3.745 1.00 98.00 274 HIS A O 1
ATOM 2225 N N . GLY A 1 275 ? 2.654 1.204 3.708 1.00 98.06 275 GLY A N 1
ATOM 2226 C CA . GLY A 1 275 ? 2.722 0.050 4.600 1.00 98.06 275 GLY A CA 1
ATOM 2227 C C . GLY A 1 275 ? 3.495 -1.133 4.006 1.00 98.06 275 GLY A C 1
ATOM 2228 O O . GLY A 1 275 ? 4.138 -1.879 4.741 1.00 98.06 275 GLY A O 1
ATOM 2229 N N . PHE A 1 276 ? 3.549 -1.274 2.678 1.00 98.50 276 PHE A N 1
ATOM 2230 C CA . PHE A 1 276 ? 4.479 -2.189 2.000 1.00 98.50 276 PHE A CA 1
ATOM 2231 C C . PHE A 1 276 ? 5.913 -1.650 1.862 1.00 98.50 276 PHE A C 1
ATOM 2233 O O . PHE A 1 276 ? 6.802 -2.359 1.388 1.00 98.50 276 PHE A O 1
ATOM 2240 N N . GLY A 1 277 ? 6.162 -0.423 2.308 1.00 97.19 277 GLY A N 1
ATOM 2241 C CA . GLY A 1 277 ? 7.469 0.214 2.318 1.00 97.19 277 GLY A CA 1
ATOM 2242 C C . GLY A 1 277 ? 7.783 1.041 1.072 1.00 97.19 277 GLY A C 1
ATOM 2243 O O . GLY A 1 277 ? 8.945 1.404 0.892 1.00 97.19 277 GLY A O 1
ATOM 2244 N N . LEU A 1 278 ? 6.801 1.353 0.223 1.00 97.75 278 LEU A N 1
ATOM 2245 C CA . LEU A 1 278 ? 7.014 2.180 -0.967 1.00 97.75 278 LEU A CA 1
ATOM 2246 C C . LEU A 1 278 ? 6.995 3.675 -0.628 1.00 97.75 278 LEU A C 1
ATOM 2248 O O . LEU A 1 278 ? 6.149 4.092 0.154 1.00 97.75 278 LEU A O 1
ATOM 2252 N N . PRO A 1 279 ? 7.882 4.500 -1.208 1.00 96.06 279 PRO A N 1
ATOM 2253 C CA . PRO A 1 279 ? 7.969 5.919 -0.893 1.00 96.06 279 PRO A CA 1
ATOM 2254 C C . PRO A 1 279 ? 7.054 6.750 -1.806 1.00 96.06 279 PRO A C 1
ATOM 2256 O O . PRO A 1 279 ? 6.654 6.297 -2.877 1.00 96.06 279 PRO A O 1
ATOM 2259 N N . ASP A 1 280 ? 6.828 8.009 -1.445 1.00 94.50 280 ASP A N 1
ATOM 2260 C CA . ASP A 1 280 ? 6.170 8.985 -2.320 1.00 94.50 280 ASP A CA 1
ATOM 2261 C C . ASP A 1 280 ? 7.011 9.396 -3.528 1.00 94.50 280 ASP A C 1
ATOM 2263 O O . ASP A 1 280 ? 8.239 9.435 -3.458 1.00 94.50 280 ASP A O 1
ATOM 2267 N N . PHE A 1 281 ? 6.381 9.855 -4.608 1.00 92.88 281 PHE A N 1
ATOM 2268 C CA . PHE A 1 281 ? 7.077 10.420 -5.776 1.00 92.88 281 PHE A CA 1
ATOM 2269 C C . PHE A 1 281 ? 6.661 11.868 -6.089 1.00 92.88 281 PHE A C 1
ATOM 2271 O O . PHE A 1 281 ? 6.243 12.193 -7.205 1.00 92.88 281 PHE A O 1
ATOM 2278 N N . TYR A 1 282 ? 6.798 12.763 -5.103 1.00 84.06 282 TYR A N 1
ATOM 2279 C CA . TYR A 1 282 ? 6.541 14.200 -5.259 1.00 84.06 282 TYR A CA 1
ATOM 2280 C C . TYR A 1 282 ? 7.690 14.945 -5.954 1.00 84.06 282 TYR A C 1
ATOM 2282 O O . TYR A 1 282 ? 8.823 14.969 -5.471 1.00 84.06 282 TYR A O 1
ATOM 2290 N N . GLY A 1 283 ? 7.403 15.588 -7.087 1.00 83.56 283 GLY A N 1
ATOM 2291 C CA . GLY A 1 283 ? 8.383 16.395 -7.828 1.00 83.56 283 GLY A CA 1
ATOM 2292 C C . GLY A 1 283 ? 9.473 15.582 -8.538 1.00 83.56 283 GLY A C 1
ATOM 2293 O O . GLY A 1 283 ? 9.460 14.355 -8.529 1.00 83.56 283 GLY A O 1
ATOM 2294 N N . LEU A 1 284 ? 10.406 16.271 -9.202 1.00 85.69 284 LEU A N 1
ATOM 2295 C CA . LEU A 1 284 ? 11.456 15.622 -10.002 1.00 85.69 284 LEU A CA 1
ATOM 2296 C C . LEU A 1 284 ? 12.562 14.999 -9.139 1.00 85.69 284 LEU A C 1
ATOM 2298 O O . LEU A 1 284 ? 13.040 13.922 -9.467 1.00 85.69 284 LEU A O 1
ATOM 2302 N N . ASP A 1 285 ? 12.900 15.604 -7.998 1.00 87.12 285 ASP A N 1
ATOM 2303 C CA . ASP A 1 285 ? 13.977 15.127 -7.110 1.00 87.12 285 ASP A CA 1
ATOM 2304 C C . ASP A 1 285 ? 13.681 13.780 -6.427 1.00 87.12 285 ASP A C 1
ATOM 2306 O O . ASP A 1 285 ? 14.562 13.173 -5.815 1.00 87.12 285 ASP A O 1
ATOM 2310 N N . SER A 1 286 ? 12.429 13.329 -6.471 1.00 89.75 286 SER A N 1
ATOM 2311 C CA . SER A 1 286 ? 11.995 12.058 -5.892 1.00 89.75 286 SER A CA 1
ATOM 2312 C C . SER A 1 286 ? 11.927 10.933 -6.930 1.00 89.75 286 SER A C 1
ATOM 2314 O O . SER A 1 286 ? 11.752 9.775 -6.551 1.00 89.75 286 SER A O 1
ATOM 2316 N N . LYS A 1 287 ? 12.111 11.241 -8.219 1.00 91.19 287 LYS A N 1
ATOM 2317 C CA . LYS A 1 287 ? 11.977 10.309 -9.344 1.00 91.19 287 LYS A CA 1
ATOM 2318 C C . LYS A 1 287 ? 13.331 10.098 -10.036 1.00 91.19 287 LYS A C 1
ATOM 2320 O O . LYS A 1 287 ? 14.161 11.003 -10.027 1.00 91.19 287 LYS A O 1
ATOM 2325 N N . PRO A 1 288 ? 13.548 8.945 -10.690 1.00 92.50 288 PRO A N 1
ATOM 2326 C CA . PRO A 1 288 ? 14.754 8.727 -11.489 1.00 92.50 288 PRO A CA 1
ATOM 2327 C C . PRO A 1 288 ? 14.813 9.622 -12.734 1.00 92.50 288 PRO A C 1
ATOM 2329 O O . PRO A 1 288 ? 15.895 10.029 -13.145 1.00 92.50 288 PRO A O 1
ATOM 2332 N N . ALA A 1 289 ? 13.656 9.929 -13.329 1.00 91.62 289 ALA A N 1
ATOM 2333 C CA . ALA A 1 289 ? 13.538 10.705 -14.558 1.00 91.62 289 ALA A CA 1
ATOM 2334 C C . ALA A 1 289 ? 12.151 11.367 -14.674 1.00 91.62 289 ALA A C 1
ATOM 2336 O O . ALA A 1 289 ? 11.223 11.045 -13.926 1.00 91.62 289 ALA A O 1
ATOM 2337 N N . ARG A 1 290 ? 12.003 12.305 -15.622 1.00 88.12 290 ARG A N 1
ATOM 2338 C CA . ARG A 1 290 ? 10.736 13.018 -15.887 1.00 88.12 290 ARG A CA 1
ATOM 2339 C C . ARG A 1 290 ? 9.648 12.092 -16.440 1.00 88.12 290 ARG A C 1
ATOM 2341 O O . ARG A 1 290 ? 8.477 12.295 -16.150 1.00 88.12 290 ARG A O 1
ATOM 2348 N N . ASP A 1 291 ? 10.041 11.085 -17.207 1.00 88.06 291 ASP A N 1
ATOM 2349 C CA . ASP A 1 291 ? 9.189 10.048 -17.792 1.00 88.06 291 ASP A CA 1
ATOM 2350 C C . ASP A 1 291 ? 9.043 8.817 -16.881 1.00 88.06 291 ASP A C 1
ATOM 2352 O O . ASP A 1 291 ? 8.668 7.737 -17.342 1.00 88.06 291 ASP A O 1
ATOM 2356 N N . PHE A 1 292 ? 9.322 8.963 -15.577 1.00 93.50 292 PHE A N 1
ATOM 2357 C CA . PHE A 1 292 ? 9.037 7.909 -14.610 1.00 93.50 292 PHE A CA 1
ATOM 2358 C C . PHE A 1 292 ? 7.550 7.510 -14.698 1.00 93.50 292 PHE A C 1
ATOM 2360 O O . PHE A 1 292 ? 6.692 8.399 -14.672 1.00 93.50 292 PHE A O 1
ATOM 2367 N N . PRO A 1 293 ? 7.232 6.206 -14.809 1.00 94.06 293 PRO A N 1
ATOM 2368 C CA . PRO A 1 293 ? 5.872 5.756 -15.078 1.00 94.06 293 PRO A CA 1
ATOM 2369 C C . PRO A 1 293 ? 4.879 6.208 -14.007 1.00 94.06 293 PRO A C 1
ATOM 2371 O O . PRO A 1 293 ? 5.223 6.290 -12.824 1.00 94.06 293 PRO A O 1
ATOM 2374 N N . ASN A 1 294 ? 3.628 6.432 -14.419 1.00 93.12 294 ASN A N 1
ATOM 2375 C CA . ASN A 1 294 ? 2.538 6.693 -13.481 1.00 93.12 294 ASN A CA 1
ATOM 2376 C C . ASN A 1 294 ? 2.429 5.559 -12.463 1.00 93.12 294 ASN A C 1
ATOM 2378 O O . ASN A 1 294 ? 2.698 4.394 -12.762 1.00 93.12 294 ASN A O 1
ATOM 2382 N N . SER A 1 295 ? 2.031 5.934 -11.260 1.00 95.62 295 SER A N 1
ATOM 2383 C CA . SER A 1 295 ? 2.054 5.079 -10.085 1.00 95.62 295 SER A CA 1
ATOM 2384 C C . SER A 1 295 ? 1.080 5.644 -9.065 1.00 95.62 295 SER A C 1
ATOM 2386 O O . SER A 1 295 ? 0.983 6.864 -8.919 1.00 95.62 295 SER A O 1
ATOM 2388 N N . ILE A 1 296 ? 0.375 4.786 -8.329 1.00 96.81 296 ILE A N 1
ATOM 2389 C CA . ILE A 1 296 ? -0.471 5.256 -7.230 1.00 96.81 296 ILE A CA 1
ATOM 2390 C C . ILE A 1 296 ? 0.373 5.984 -6.175 1.00 96.81 296 ILE A C 1
ATOM 2392 O O . ILE A 1 296 ? -0.085 6.982 -5.629 1.00 96.81 296 ILE A O 1
ATOM 2396 N N . MET A 1 297 ? 1.638 5.579 -5.985 1.00 96.56 297 MET A N 1
ATOM 2397 C CA . MET A 1 297 ? 2.622 6.221 -5.093 1.00 96.56 297 MET A CA 1
ATOM 2398 C C . MET A 1 297 ? 3.104 7.597 -5.581 1.00 96.56 297 MET A C 1
ATOM 2400 O O . MET A 1 297 ? 3.755 8.348 -4.856 1.00 96.56 297 MET A O 1
ATOM 2404 N N . MET A 1 298 ? 2.792 7.962 -6.821 1.00 94.19 298 MET A N 1
ATOM 2405 C CA . MET A 1 298 ? 2.857 9.338 -7.291 1.00 94.19 298 MET A CA 1
ATOM 2406 C C . MET A 1 298 ? 1.444 9.905 -7.192 1.00 94.19 298 MET A C 1
ATOM 2408 O O . MET A 1 298 ? 0.668 9.775 -8.142 1.00 94.19 298 MET A O 1
ATOM 2412 N N . ALA A 1 299 ? 1.102 10.482 -6.032 1.00 83.94 299 ALA A N 1
ATOM 2413 C CA . ALA A 1 299 ? -0.276 10.853 -5.723 1.00 83.94 299 ALA A CA 1
ATOM 2414 C C . ALA A 1 299 ? -0.926 11.645 -6.867 1.00 83.94 299 ALA A C 1
ATOM 2416 O O . ALA A 1 299 ? -0.313 12.527 -7.477 1.00 83.94 299 ALA A O 1
ATOM 2417 N N . TYR A 1 300 ? -2.179 11.295 -7.149 1.00 92.56 300 TYR A N 1
ATOM 2418 C CA . TYR A 1 300 ? -2.974 11.772 -8.279 1.00 92.56 300 TYR A CA 1
ATOM 2419 C C . TYR A 1 300 ? -2.499 11.379 -9.686 1.00 92.56 300 TYR A C 1
ATOM 2421 O O . TYR A 1 300 ? -3.187 11.735 -10.634 1.00 92.56 300 TYR A O 1
ATOM 2429 N N . SER A 1 301 ? -1.400 10.648 -9.888 1.00 94.75 301 SER A N 1
ATOM 2430 C CA . SER A 1 301 ? -1.017 10.204 -11.246 1.00 94.75 301 SER A CA 1
ATOM 2431 C C . SER A 1 301 ? -1.786 8.974 -11.741 1.00 94.75 301 SER A C 1
ATOM 2433 O O . SER A 1 301 ? -1.827 8.706 -12.944 1.00 94.75 301 SER A O 1
ATOM 2435 N N . SER A 1 302 ? -2.414 8.250 -10.814 1.00 96.12 302 SER A N 1
ATOM 2436 C CA . SER A 1 302 ? -3.284 7.098 -11.045 1.00 96.12 302 SER A CA 1
ATOM 2437 C C . SER A 1 302 ? -4.275 6.987 -9.887 1.00 96.12 302 SER A C 1
ATOM 2439 O O . SER A 1 302 ? -3.892 7.235 -8.743 1.00 96.12 302 SER A O 1
ATOM 2441 N N . SER A 1 303 ? -5.523 6.601 -10.161 1.00 96.69 303 SER A N 1
ATOM 2442 C CA . SER A 1 303 ? -6.487 6.228 -9.111 1.00 96.69 303 SER A CA 1
ATOM 2443 C C . SER A 1 303 ? -6.460 4.733 -8.767 1.00 96.69 303 SER A C 1
ATOM 2445 O O . SER A 1 303 ? -7.118 4.313 -7.822 1.00 96.69 303 SER A O 1
ATOM 2447 N N . THR A 1 304 ? -5.663 3.939 -9.491 1.00 97.44 304 THR A N 1
ATOM 2448 C CA . THR A 1 304 ? -5.535 2.480 -9.332 1.00 97.44 304 THR A CA 1
ATOM 2449 C C . THR A 1 304 ? -4.078 2.059 -9.131 1.00 97.44 304 THR A C 1
ATOM 2451 O O . THR A 1 304 ? -3.151 2.808 -9.461 1.00 97.44 304 THR A O 1
ATOM 2454 N N . ILE A 1 305 ? -3.856 0.839 -8.629 1.00 97.81 305 ILE A N 1
ATOM 2455 C CA . ILE A 1 305 ? -2.512 0.252 -8.550 1.00 97.81 305 ILE A CA 1
ATOM 2456 C C . ILE A 1 305 ? -2.035 -0.076 -9.967 1.00 97.81 305 ILE A C 1
ATOM 2458 O O . ILE A 1 305 ? -2.665 -0.836 -10.710 1.00 97.81 305 ILE A O 1
ATOM 2462 N N . THR A 1 306 ? -0.898 0.501 -10.341 1.00 97.31 306 THR A N 1
ATOM 2463 C CA . THR A 1 306 ? -0.305 0.359 -11.672 1.00 97.31 306 THR A CA 1
ATOM 2464 C C . THR A 1 306 ? 0.714 -0.778 -11.722 1.00 97.31 306 THR A C 1
ATOM 2466 O O . THR A 1 306 ? 1.140 -1.329 -10.706 1.00 97.31 306 THR A O 1
ATOM 2469 N N . ALA A 1 307 ? 1.192 -1.094 -12.925 1.00 97.00 307 ALA A N 1
ATOM 2470 C CA . ALA A 1 307 ? 2.299 -2.028 -13.076 1.00 97.00 307 ALA A CA 1
ATOM 2471 C C . ALA A 1 307 ? 3.625 -1.524 -12.486 1.00 97.00 307 ALA A C 1
ATOM 2473 O O . ALA A 1 307 ? 4.414 -2.325 -11.988 1.00 97.00 307 ALA A O 1
ATOM 2474 N N . SER A 1 308 ? 3.858 -0.207 -12.497 1.00 96.69 308 SER A N 1
ATOM 2475 C CA . SER A 1 308 ? 5.037 0.403 -11.869 1.00 96.69 308 SER A CA 1
ATOM 2476 C C . SER A 1 308 ? 5.066 0.107 -10.366 1.00 96.69 308 SER A C 1
ATOM 2478 O O . SER A 1 308 ? 6.073 -0.364 -9.835 1.00 96.69 308 SER A O 1
ATOM 2480 N N . ASP A 1 309 ? 3.917 0.280 -9.708 1.00 98.31 309 ASP A N 1
ATOM 2481 C CA . ASP A 1 309 ? 3.717 -0.003 -8.285 1.00 98.31 309 ASP A CA 1
ATOM 2482 C C . ASP A 1 309 ? 4.034 -1.458 -7.937 1.00 98.31 309 ASP A C 1
ATOM 2484 O O . ASP A 1 309 ? 4.815 -1.747 -7.029 1.00 98.31 309 ASP A O 1
ATOM 2488 N N . GLY A 1 310 ? 3.470 -2.384 -8.710 1.00 98.31 310 GLY A N 1
ATOM 2489 C CA . GLY A 1 310 ? 3.665 -3.813 -8.517 1.00 98.31 310 GLY A CA 1
ATOM 2490 C C . GLY A 1 310 ? 5.114 -4.273 -8.668 1.00 98.31 310 GLY A C 1
ATOM 2491 O O . GLY A 1 310 ? 5.602 -5.080 -7.874 1.00 98.31 310 GLY A O 1
ATOM 2492 N N . TRP A 1 311 ? 5.841 -3.733 -9.648 1.00 98.50 311 TRP A N 1
ATOM 2493 C CA . TRP A 1 311 ? 7.270 -4.010 -9.811 1.00 98.50 311 TRP A CA 1
ATOM 2494 C C . TRP A 1 311 ? 8.117 -3.426 -8.677 1.00 98.50 311 TRP A C 1
ATOM 2496 O O . TRP A 1 311 ? 9.061 -4.081 -8.226 1.00 98.50 311 TRP A O 1
ATOM 2506 N N . MET A 1 312 ? 7.767 -2.244 -8.161 1.00 98.44 312 MET A N 1
ATOM 2507 C CA . MET A 1 312 ? 8.412 -1.702 -6.962 1.00 98.44 312 MET A CA 1
ATOM 2508 C C . MET A 1 312 ? 8.137 -2.575 -5.728 1.00 98.44 312 MET A C 1
ATOM 2510 O O . MET A 1 312 ? 9.063 -2.858 -4.969 1.00 98.44 312 MET A O 1
ATOM 2514 N N . LEU A 1 313 ? 6.911 -3.081 -5.553 1.00 98.75 313 LEU A N 1
ATOM 2515 C CA . LEU A 1 313 ? 6.569 -4.007 -4.466 1.00 98.75 313 LEU A CA 1
ATOM 2516 C C . LEU A 1 313 ? 7.370 -5.319 -4.552 1.00 98.75 313 LEU A C 1
ATOM 2518 O O . LEU A 1 313 ? 7.934 -5.776 -3.556 1.00 98.75 313 LEU A O 1
ATOM 2522 N N . ARG A 1 314 ? 7.493 -5.903 -5.750 1.00 98.56 314 ARG A N 1
ATOM 2523 C CA . ARG A 1 314 ? 8.349 -7.079 -5.984 1.00 98.56 314 ARG A CA 1
ATOM 2524 C C . ARG A 1 314 ? 9.800 -6.812 -5.608 1.00 98.56 314 ARG A C 1
ATOM 2526 O O . ARG A 1 314 ? 10.422 -7.645 -4.953 1.00 98.56 314 ARG A O 1
ATOM 2533 N N . ARG A 1 315 ? 10.316 -5.628 -5.954 1.00 98.12 315 ARG A N 1
ATOM 2534 C CA . ARG A 1 315 ? 11.676 -5.216 -5.598 1.00 98.12 315 ARG A CA 1
ATOM 2535 C C . ARG A 1 315 ? 11.883 -5.147 -4.086 1.00 98.12 315 ARG A C 1
ATOM 2537 O O . ARG A 1 315 ? 12.957 -5.531 -3.618 1.00 98.12 315 ARG A O 1
ATOM 2544 N N . VAL A 1 316 ? 10.881 -4.687 -3.332 1.00 98.44 316 VAL A N 1
ATOM 2545 C CA . VAL A 1 316 ? 10.908 -4.749 -1.864 1.00 98.44 316 VAL A CA 1
ATOM 2546 C C . VAL A 1 316 ? 11.005 -6.204 -1.417 1.00 98.44 316 VAL A C 1
ATOM 2548 O O . VAL A 1 316 ? 11.953 -6.542 -0.705 1.00 98.44 316 VAL A O 1
ATOM 2551 N N . LEU A 1 317 ? 10.087 -7.071 -1.870 1.00 98.50 317 LEU A N 1
ATOM 2552 C CA . LEU A 1 317 ? 10.073 -8.492 -1.505 1.00 98.50 317 LEU A CA 1
ATOM 2553 C C . LEU A 1 317 ? 11.418 -9.173 -1.790 1.00 98.50 317 LEU A C 1
ATOM 2555 O O . LEU A 1 317 ? 11.925 -9.872 -0.919 1.00 98.50 317 LEU A O 1
ATOM 2559 N N . ASP A 1 318 ? 12.036 -8.921 -2.945 1.00 97.50 318 ASP A N 1
ATOM 2560 C CA . ASP A 1 318 ? 13.329 -9.511 -3.317 1.00 97.50 318 ASP A CA 1
ATOM 2561 C C . ASP A 1 318 ? 14.427 -9.273 -2.280 1.00 97.50 318 ASP A C 1
ATOM 2563 O O . ASP A 1 318 ? 15.240 -10.159 -2.014 1.00 97.50 318 ASP A O 1
ATOM 2567 N N . HIS A 1 319 ? 14.425 -8.097 -1.656 1.00 97.19 319 HIS A N 1
ATOM 2568 C CA . HIS A 1 319 ? 15.436 -7.717 -0.679 1.00 97.19 319 HIS A CA 1
ATOM 2569 C C . HIS A 1 319 ? 15.043 -8.057 0.754 1.00 97.19 319 HIS A C 1
ATOM 2571 O O . HIS A 1 319 ? 15.914 -8.386 1.560 1.00 97.19 319 HIS A O 1
ATOM 2577 N N . VAL A 1 320 ? 13.752 -7.989 1.092 1.00 97.25 320 VAL A N 1
ATOM 2578 C CA . VAL A 1 320 ? 13.293 -8.292 2.452 1.00 97.25 320 VAL A CA 1
ATOM 2579 C C . VAL A 1 320 ? 13.057 -9.781 2.676 1.00 97.25 320 VAL A C 1
ATOM 2581 O O . VAL A 1 320 ? 13.079 -10.218 3.820 1.00 97.25 320 VAL A O 1
ATOM 2584 N N . LYS A 1 321 ? 12.883 -10.592 1.629 1.00 96.69 321 LYS A N 1
ATOM 2585 C CA . LYS A 1 321 ? 12.596 -12.021 1.780 1.00 96.69 321 LYS A CA 1
ATOM 2586 C C . LYS A 1 321 ? 13.558 -12.758 2.720 1.00 96.69 321 LYS A C 1
ATOM 2588 O O . LYS A 1 321 ? 13.050 -13.497 3.544 1.00 96.69 321 LYS A O 1
ATOM 2593 N N . PRO A 1 322 ? 14.891 -12.546 2.726 1.00 95.06 322 PRO A N 1
ATOM 2594 C CA . PRO A 1 322 ? 15.783 -13.257 3.649 1.00 95.06 322 PRO A CA 1
ATOM 2595 C C . PRO A 1 322 ? 15.462 -13.091 5.146 1.00 95.06 322 PRO A C 1
ATOM 2597 O O . PRO A 1 322 ? 15.874 -13.929 5.947 1.00 95.06 322 PRO A O 1
ATOM 2600 N N . ARG A 1 323 ? 14.756 -12.020 5.547 1.00 94.56 323 ARG A N 1
ATOM 2601 C CA . ARG A 1 323 ? 14.271 -11.837 6.932 1.00 94.56 323 ARG A CA 1
ATOM 2602 C C . ARG A 1 323 ? 12.834 -12.327 7.138 1.00 94.56 323 ARG A C 1
ATOM 2604 O O . ARG A 1 323 ? 12.452 -12.581 8.280 1.00 94.56 323 ARG A O 1
ATOM 2611 N N . LEU A 1 324 ? 12.064 -12.474 6.061 1.00 93.94 324 LEU A N 1
ATOM 2612 C CA . LEU A 1 324 ? 10.755 -13.116 6.070 1.00 93.94 324 LEU A CA 1
ATOM 2613 C C . LEU A 1 324 ? 10.992 -14.631 6.115 1.00 93.94 324 LEU A C 1
ATOM 2615 O O . LEU A 1 324 ? 11.709 -15.184 5.293 1.00 93.94 324 LEU A O 1
ATOM 2619 N N . LYS A 1 325 ? 10.451 -15.331 7.108 1.00 86.25 325 LYS A N 1
ATOM 2620 C CA . LYS A 1 325 ? 10.703 -16.770 7.288 1.00 86.25 325 LYS A CA 1
ATOM 2621 C C . LYS A 1 325 ? 9.829 -17.615 6.340 1.00 86.25 325 LYS A C 1
ATOM 2623 O O . LYS A 1 325 ? 9.021 -18.403 6.826 1.00 86.25 325 LYS A O 1
ATOM 2628 N N . ILE A 1 326 ? 9.967 -17.405 5.025 1.00 88.25 326 ILE A N 1
ATOM 2629 C CA . ILE A 1 326 ? 9.171 -18.017 3.939 1.00 88.25 326 ILE A CA 1
ATOM 2630 C C . ILE A 1 326 ? 10.024 -18.616 2.821 1.00 88.25 326 ILE A C 1
ATOM 2632 O O . ILE A 1 326 ? 11.146 -18.113 2.571 1.00 88.25 326 ILE A O 1
#

Organism: NCBI:txid1317065

pLDDT: mean 86.53, std 17.86, range [29.77, 98.75]